Protein AF-A0A7F8QB81-F1 (afdb_monomer_lite)

InterPro domains:
  IPR027417 P-loop containing nucleoside triphosphate hydrolase [G3DSA:3.40.50.300] (139-259)
  IPR027417 P-loop containing nucleoside triphosphate hydrolase [SSF52540] (214-258)
  IPR049080 Helicase MOV-10-like, beta-barrel domain [PF21634] (26-99)

Structure (mmCIF, N/CA/C/O backbone):
data_AF-A0A7F8QB81-F1
#
_entry.id   AF-A0A7F8QB81-F1
#
loop_
_atom_site.group_PDB
_atom_site.id
_atom_site.type_symbol
_atom_site.label_atom_id
_atom_site.label_alt_id
_atom_site.label_comp_id
_atom_site.label_asym_id
_atom_site.label_entity_id
_atom_site.label_seq_id
_atom_site.pdbx_PDB_ins_code
_atom_site.Cartn_x
_atom_site.Cartn_y
_atom_site.Cartn_z
_atom_site.occupancy
_atom_site.B_iso_or_equiv
_atom_site.auth_seq_id
_atom_site.auth_comp_id
_atom_site.auth_asym_id
_atom_site.auth_atom_id
_atom_site.pdbx_PDB_model_num
ATOM 1 N N . MET A 1 1 ? 27.095 6.199 -5.740 1.00 69.38 1 MET A N 1
ATOM 2 C CA . MET A 1 1 ? 26.534 5.174 -4.825 1.00 69.38 1 MET A CA 1
ATOM 3 C C . MET A 1 1 ? 26.743 5.491 -3.342 1.00 69.38 1 MET A C 1
ATOM 5 O O . MET A 1 1 ? 25.885 5.102 -2.561 1.00 69.38 1 MET A O 1
ATOM 9 N N . SER A 1 2 ? 27.814 6.201 -2.948 1.00 78.75 2 SER A N 1
ATOM 10 C CA . SER A 1 2 ? 28.180 6.444 -1.536 1.00 78.75 2 SER A CA 1
ATOM 11 C C . SER A 1 2 ? 27.057 7.009 -0.658 1.00 78.75 2 SER A C 1
ATOM 13 O O . SER A 1 2 ? 26.923 6.570 0.472 1.00 78.75 2 SER A O 1
ATOM 15 N N . ASN A 1 3 ? 26.209 7.900 -1.180 1.00 90.00 3 ASN A N 1
ATOM 16 C CA . ASN A 1 3 ? 25.086 8.484 -0.434 1.00 90.00 3 ASN A CA 1
ATOM 17 C C . ASN A 1 3 ? 23.705 7.919 -0.816 1.00 90.00 3 ASN A C 1
ATOM 19 O O . ASN A 1 3 ? 22.698 8.376 -0.284 1.00 90.00 3 ASN A O 1
ATOM 23 N N . TYR A 1 4 ? 23.619 6.976 -1.761 1.00 90.06 4 TYR A N 1
ATOM 24 C CA . TYR A 1 4 ? 22.331 6.534 -2.310 1.00 90.06 4 TYR A CA 1
ATOM 25 C C . TYR A 1 4 ? 21.485 5.837 -1.246 1.00 90.06 4 TYR A C 1
ATOM 27 O O . TYR A 1 4 ? 20.339 6.216 -1.020 1.00 90.06 4 TYR A O 1
ATOM 35 N N . LYS A 1 5 ? 22.079 4.851 -0.561 1.00 90.50 5 LYS A N 1
ATOM 36 C CA . LYS A 1 5 ? 21.403 4.094 0.496 1.00 90.50 5 LYS A CA 1
ATOM 37 C C . LYS A 1 5 ? 20.954 5.017 1.626 1.00 90.50 5 LYS A C 1
ATOM 39 O O . LYS A 1 5 ? 19.790 4.982 1.997 1.00 90.50 5 LYS A O 1
ATOM 44 N N . GLU A 1 6 ? 21.857 5.855 2.131 1.00 91.88 6 GLU A N 1
ATOM 45 C CA . GLU A 1 6 ? 21.565 6.788 3.225 1.00 91.88 6 GLU A CA 1
ATOM 46 C C . GLU A 1 6 ? 20.454 7.766 2.840 1.00 91.88 6 GLU A C 1
ATOM 48 O O . GLU A 1 6 ? 19.462 7.876 3.553 1.00 91.88 6 GLU A O 1
ATOM 53 N N . LYS A 1 7 ? 20.560 8.409 1.670 1.00 93.94 7 LYS A N 1
ATOM 54 C CA . LYS A 1 7 ? 19.559 9.370 1.198 1.00 93.94 7 LYS A CA 1
ATOM 55 C C . LYS A 1 7 ? 18.178 8.731 1.061 1.00 93.94 7 LYS A C 1
ATOM 57 O O . LYS A 1 7 ? 17.218 9.254 1.616 1.00 93.94 7 LYS A O 1
ATOM 62 N N . PHE A 1 8 ? 18.064 7.621 0.331 1.00 94.75 8 PHE A N 1
ATOM 63 C CA . PHE A 1 8 ? 16.764 6.984 0.107 1.00 94.75 8 PHE A CA 1
ATOM 64 C C . PHE A 1 8 ? 16.209 6.330 1.372 1.00 94.75 8 PHE A C 1
ATOM 66 O O . PHE A 1 8 ? 15.003 6.376 1.580 1.00 94.75 8 PHE A O 1
ATOM 73 N N . SER A 1 9 ? 17.058 5.791 2.252 1.00 95.12 9 SER A N 1
ATOM 74 C CA . SER A 1 9 ? 16.596 5.254 3.533 1.00 95.12 9 SER A CA 1
ATOM 75 C C . SER A 1 9 ? 16.019 6.353 4.421 1.00 95.12 9 SER A C 1
ATOM 77 O O . SER A 1 9 ? 14.988 6.130 5.043 1.00 95.12 9 SER A O 1
ATOM 79 N N . THR A 1 10 ? 16.652 7.528 4.476 1.00 96.25 10 THR A N 1
ATOM 80 C CA . THR A 1 10 ? 16.126 8.677 5.226 1.00 96.25 10 THR A CA 1
ATOM 81 C C . THR A 1 10 ? 14.789 9.141 4.659 1.00 96.25 10 THR A C 1
ATOM 83 O O . THR A 1 10 ? 13.852 9.347 5.421 1.00 96.25 10 THR A O 1
ATOM 86 N N . LEU A 1 11 ? 14.673 9.263 3.332 1.00 97.06 11 LEU A N 1
ATOM 87 C CA . LEU A 1 11 ? 13.414 9.656 2.692 1.00 97.06 11 LEU A CA 1
ATOM 88 C C . LEU A 1 11 ? 12.285 8.653 2.975 1.00 97.06 11 LEU A C 1
ATOM 90 O O . LEU A 1 11 ? 11.180 9.079 3.286 1.00 97.0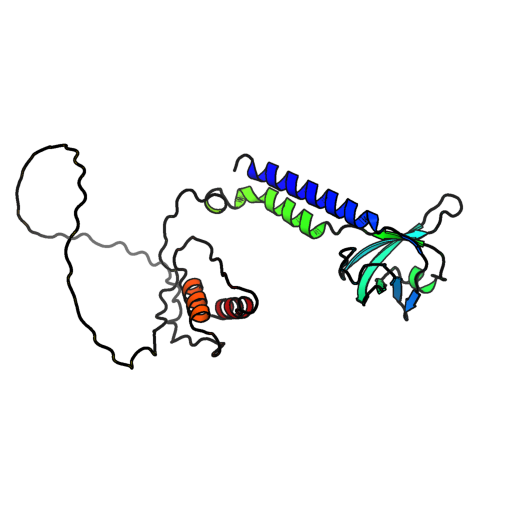6 11 LEU A O 1
ATOM 94 N N . LEU A 1 12 ? 12.565 7.345 2.935 1.00 96.81 12 LEU A N 1
ATOM 95 C CA . LEU A 1 12 ? 11.574 6.316 3.274 1.00 96.81 12 LEU A CA 1
ATOM 96 C C . LEU A 1 12 ? 11.112 6.402 4.735 1.00 96.81 12 LEU A C 1
ATOM 98 O O . LEU A 1 12 ? 9.921 6.280 4.995 1.00 96.81 12 LEU A O 1
ATOM 102 N N . TRP A 1 13 ? 12.026 6.652 5.679 1.00 96.94 13 TRP A N 1
ATOM 103 C CA . TRP A 1 13 ? 11.649 6.842 7.083 1.00 96.94 13 TRP A CA 1
ATOM 104 C C . TRP A 1 13 ? 10.788 8.090 7.293 1.00 96.94 13 TRP A C 1
ATOM 106 O O . TRP A 1 13 ? 9.843 8.044 8.073 1.00 96.94 13 TRP A O 1
ATOM 116 N N . LEU A 1 14 ? 11.097 9.193 6.603 1.00 97.44 14 LEU A N 1
ATOM 117 C CA . LEU A 1 14 ? 10.290 10.414 6.675 1.00 97.44 14 LEU A CA 1
ATOM 118 C C . LEU A 1 14 ? 8.881 10.193 6.117 1.00 97.44 14 LEU A C 1
ATOM 120 O O . LEU A 1 14 ? 7.919 10.627 6.744 1.00 97.44 14 LEU A O 1
ATOM 124 N N . GLU A 1 15 ? 8.763 9.490 4.989 1.00 96.06 15 GLU A N 1
ATOM 125 C CA . GLU A 1 15 ? 7.472 9.111 4.402 1.00 96.06 15 GLU A CA 1
ATOM 126 C C . GLU A 1 15 ? 6.659 8.237 5.366 1.00 96.06 15 GLU A C 1
ATOM 128 O O . GLU A 1 15 ? 5.476 8.479 5.578 1.00 96.06 15 GLU A O 1
ATOM 133 N N . GLU A 1 16 ? 7.299 7.250 6.004 1.00 95.31 16 GLU A N 1
ATOM 134 C CA . GLU A 1 16 ? 6.645 6.363 6.971 1.00 95.31 16 GLU A CA 1
ATOM 135 C C . GLU A 1 16 ? 6.133 7.125 8.199 1.00 95.31 16 GLU A C 1
ATOM 137 O O . GLU A 1 16 ? 4.984 6.945 8.594 1.00 95.31 16 GLU A O 1
ATOM 142 N N . ILE A 1 17 ? 6.955 8.012 8.771 1.00 95.38 17 ILE A N 1
ATOM 143 C CA . ILE A 1 17 ? 6.551 8.859 9.902 1.00 95.38 17 ILE A CA 1
ATOM 144 C C . ILE A 1 17 ? 5.388 9.767 9.497 1.00 95.38 17 ILE A C 1
ATOM 146 O O . ILE A 1 17 ? 4.438 9.923 10.261 1.00 95.38 17 ILE A O 1
ATOM 150 N N . HIS A 1 18 ? 5.449 10.366 8.305 1.00 95.12 18 HIS A N 1
ATOM 151 C CA . HIS A 1 18 ? 4.390 11.243 7.823 1.00 95.12 18 HIS A CA 1
ATOM 152 C C . HIS A 1 18 ? 3.071 10.489 7.634 1.00 95.12 18 HIS A C 1
ATOM 154 O O . HIS A 1 18 ? 2.050 10.941 8.143 1.00 95.12 18 HIS A O 1
ATOM 160 N N . ALA A 1 19 ? 3.106 9.319 6.991 1.00 92.88 19 ALA A N 1
ATOM 161 C CA . ALA A 1 19 ? 1.926 8.486 6.788 1.00 92.88 19 ALA A CA 1
ATOM 162 C C . ALA A 1 19 ? 1.332 7.978 8.115 1.00 92.88 19 ALA A C 1
ATOM 164 O O . ALA A 1 19 ? 0.114 7.891 8.256 1.00 92.88 19 ALA A O 1
ATOM 165 N N . GLU A 1 20 ? 2.172 7.673 9.110 1.00 93.06 20 GLU A N 1
ATOM 166 C CA . GLU A 1 20 ? 1.709 7.310 10.453 1.00 93.06 20 GLU A CA 1
ATOM 167 C C . GLU A 1 20 ? 1.023 8.487 11.163 1.00 93.06 20 GLU A C 1
ATOM 169 O O . GLU A 1 20 ? 0.002 8.289 11.819 1.00 93.06 20 GLU A O 1
ATOM 174 N N . ILE A 1 21 ? 1.557 9.705 11.034 1.00 92.94 21 ILE A N 1
ATOM 175 C CA . ILE A 1 21 ? 0.947 10.912 11.607 1.00 92.94 21 ILE A CA 1
ATOM 176 C C . ILE A 1 21 ? -0.388 11.215 10.923 1.00 92.94 21 ILE A C 1
ATOM 178 O O . ILE A 1 21 ? -1.382 11.365 11.626 1.00 92.94 21 ILE A O 1
ATOM 182 N N . GLU A 1 22 ? -0.425 11.248 9.587 1.00 92.69 22 GLU A N 1
ATOM 183 C CA . GLU A 1 22 ? -1.646 11.529 8.818 1.00 92.69 22 GLU A CA 1
ATOM 184 C C . GLU A 1 22 ? -2.751 10.529 9.170 1.00 92.69 22 GLU A C 1
ATOM 186 O O . GLU A 1 22 ? -3.888 10.922 9.401 1.00 92.69 22 GLU A O 1
ATOM 191 N N . LEU A 1 23 ? -2.426 9.238 9.297 1.00 92.06 23 LEU A N 1
ATOM 192 C CA . LEU A 1 23 ? -3.417 8.225 9.653 1.00 92.06 23 LEU A CA 1
ATOM 193 C C . LEU A 1 23 ? -3.945 8.387 11.090 1.00 92.06 23 LEU A C 1
ATOM 195 O O . LEU A 1 23 ? -5.132 8.172 11.331 1.00 92.06 23 LEU A O 1
ATOM 199 N N . LYS A 1 24 ? -3.092 8.802 12.036 1.00 92.62 24 LYS A N 1
ATOM 200 C CA . LYS A 1 24 ? -3.487 9.049 13.434 1.00 92.62 24 LYS A CA 1
ATOM 201 C C . LYS A 1 24 ? -4.433 10.235 13.597 1.00 92.62 24 LYS A C 1
ATOM 203 O O . LYS A 1 24 ? -5.163 10.266 14.584 1.00 92.62 24 LYS A O 1
ATOM 208 N N . GLU A 1 25 ? -4.453 11.184 12.660 1.00 92.81 25 GLU A N 1
ATOM 209 C CA . GLU A 1 25 ? -5.414 12.301 12.674 1.00 92.81 25 GLU A CA 1
ATOM 210 C C . GLU A 1 25 ? -6.867 11.825 12.547 1.00 92.81 25 GLU A C 1
ATOM 212 O O . GLU A 1 25 ? -7.779 12.525 12.982 1.00 92.81 25 GLU A O 1
ATOM 217 N N . TYR A 1 26 ? -7.080 10.617 12.016 1.00 93.12 26 TYR A N 1
ATOM 218 C CA . TYR A 1 26 ? -8.401 10.008 11.872 1.00 93.12 26 TYR A CA 1
ATOM 219 C C . TYR A 1 26 ? -8.775 9.102 13.045 1.00 93.12 26 TYR A C 1
ATOM 221 O O . TYR A 1 26 ? -9.856 8.523 13.020 1.00 93.12 26 TYR A O 1
ATOM 229 N N . ASN A 1 27 ? -7.924 8.958 14.070 1.00 94.88 27 ASN A N 1
ATOM 230 C CA . ASN A 1 27 ? -8.285 8.195 15.263 1.00 94.88 27 ASN A CA 1
ATOM 231 C C . ASN A 1 27 ? -9.576 8.747 15.877 1.00 94.88 27 ASN A C 1
ATOM 233 O O . ASN A 1 27 ? -9.770 9.958 15.986 1.00 94.88 27 ASN A O 1
ATOM 237 N N . MET A 1 28 ? -10.455 7.843 16.294 1.00 94.56 28 MET A N 1
ATOM 238 C CA . MET A 1 28 ? -11.790 8.188 16.774 1.00 94.56 28 MET A CA 1
ATOM 239 C C . MET A 1 28 ? -11.928 7.788 18.237 1.00 94.56 28 MET A C 1
ATOM 241 O O . MET A 1 28 ? -11.349 6.792 18.664 1.00 94.56 28 MET A O 1
ATOM 245 N N . SER A 1 29 ? -12.725 8.530 19.001 1.00 94.62 29 SER A N 1
ATOM 246 C CA . SER A 1 29 ? -12.981 8.220 20.408 1.00 94.62 29 SER A CA 1
ATOM 247 C C . SER A 1 29 ? -14.468 8.123 20.698 1.00 94.62 29 SER A C 1
ATOM 249 O O . SER A 1 29 ? -15.259 8.905 20.171 1.00 94.62 29 SER A O 1
ATOM 251 N N . GLY A 1 30 ? -14.842 7.171 21.551 1.00 92.94 30 GLY A N 1
ATOM 252 C CA . GLY A 1 30 ? -16.225 6.975 21.989 1.00 92.94 30 GLY A CA 1
ATOM 253 C C . GLY A 1 30 ? -17.212 6.619 20.871 1.00 92.94 30 GLY A C 1
ATOM 254 O O . GLY A 1 30 ? -18.395 6.944 20.977 1.00 92.94 30 GLY A O 1
ATOM 255 N N . VAL A 1 31 ? -16.752 5.969 19.801 1.00 94.62 31 VAL A N 1
ATOM 256 C CA . VAL A 1 31 ? -17.606 5.554 18.681 1.00 94.62 31 VAL A CA 1
ATOM 257 C C . VAL A 1 31 ? -18.273 4.216 18.962 1.00 94.62 31 VAL A C 1
ATOM 259 O O . VAL A 1 31 ? -17.743 3.370 19.680 1.00 94.62 31 VAL A O 1
ATOM 262 N N . THR A 1 32 ? -19.447 4.009 18.377 1.00 95.12 32 THR A N 1
ATOM 263 C CA . THR A 1 32 ? -20.172 2.739 18.474 1.00 95.12 32 THR A CA 1
ATOM 264 C C . THR A 1 32 ? -20.133 2.028 17.133 1.00 95.12 32 THR A C 1
ATOM 266 O O . THR A 1 32 ? -20.232 2.656 16.079 1.00 95.12 32 THR A O 1
ATOM 269 N N . LEU A 1 33 ? -19.963 0.710 17.167 1.00 94.81 33 LEU A N 1
ATOM 270 C CA . LEU A 1 33 ? -19.957 -0.113 15.966 1.00 94.81 33 LEU A CA 1
ATOM 271 C C . LEU A 1 33 ? -21.382 -0.565 15.659 1.00 94.81 33 LEU A C 1
ATOM 273 O O . LEU A 1 33 ? -22.118 -1.009 16.542 1.00 94.81 33 LEU A O 1
ATOM 277 N N . LYS A 1 34 ? -21.772 -0.486 14.390 1.00 94.06 34 LYS A N 1
ATOM 278 C CA . LYS A 1 34 ? -23.038 -1.035 13.904 1.00 94.06 34 LYS A CA 1
ATOM 279 C C . LYS A 1 34 ? -22.875 -2.539 13.695 1.00 94.06 34 LYS A C 1
ATOM 281 O O . LYS A 1 34 ? -21.789 -3.023 13.388 1.00 94.06 34 LYS A O 1
ATOM 286 N N . ARG A 1 35 ? -23.959 -3.296 13.841 1.00 91.38 35 ARG A N 1
ATOM 287 C CA . ARG A 1 35 ? -23.950 -4.746 13.615 1.00 91.38 35 ARG A CA 1
ATOM 288 C C . ARG A 1 35 ? -24.507 -5.053 12.231 1.00 91.38 35 ARG A C 1
ATOM 290 O O . ARG A 1 35 ? -25.610 -4.615 11.914 1.00 91.38 35 ARG A O 1
ATOM 297 N N . ASN A 1 36 ? -23.763 -5.812 11.432 1.00 87.25 36 ASN A N 1
ATOM 298 C CA . ASN A 1 36 ? -24.189 -6.276 10.114 1.00 87.25 36 ASN A CA 1
ATOM 299 C C . ASN A 1 36 ? -23.979 -7.794 10.021 1.00 87.25 36 ASN A C 1
ATOM 301 O O . ASN A 1 36 ? -22.887 -8.276 9.717 1.00 87.25 36 ASN A O 1
ATOM 305 N N . GLY A 1 37 ? -25.022 -8.555 10.366 1.00 84.94 37 GLY A N 1
ATOM 306 C CA . GLY A 1 37 ? -24.923 -10.005 10.536 1.00 84.94 37 GLY A CA 1
ATOM 307 C C . GLY A 1 37 ? -23.962 -10.376 11.671 1.00 84.94 37 GLY A C 1
ATOM 308 O O . GLY A 1 37 ? -24.150 -9.947 12.813 1.00 84.94 37 GLY A O 1
ATOM 309 N N . ASP A 1 38 ? -22.933 -11.153 11.334 1.00 85.94 38 ASP A N 1
ATOM 310 C CA . ASP A 1 38 ? -21.891 -11.607 12.266 1.00 85.94 38 ASP A CA 1
ATOM 311 C C . ASP A 1 38 ? -20.679 -10.660 12.335 1.00 85.94 38 ASP A C 1
ATOM 313 O O . ASP A 1 38 ? -19.745 -10.913 13.093 1.00 85.94 38 ASP A O 1
ATOM 317 N N . LEU A 1 39 ? -20.670 -9.582 11.544 1.00 92.12 39 LEU A N 1
ATOM 318 C CA . LEU A 1 39 ? -19.570 -8.619 11.480 1.00 92.12 39 LEU A CA 1
ATOM 319 C C . LEU A 1 39 ? -19.971 -7.273 12.089 1.00 92.12 39 LEU A C 1
ATOM 321 O O . LEU A 1 39 ? -21.154 -6.930 12.206 1.00 92.12 39 LEU A O 1
ATOM 325 N N . LEU A 1 40 ? -18.956 -6.500 12.473 1.00 94.75 40 LEU A N 1
ATOM 326 C CA . LEU A 1 40 ? -19.119 -5.148 12.995 1.00 94.75 40 LEU A CA 1
ATOM 327 C C . LEU A 1 40 ? -18.737 -4.126 11.926 1.00 94.75 40 LEU A C 1
ATOM 329 O O . LEU A 1 40 ? -17.801 -4.339 11.161 1.00 94.75 40 LEU A O 1
ATOM 333 N N . VAL A 1 41 ? -19.464 -3.018 11.878 1.00 96.25 41 VAL A N 1
ATOM 334 C CA . VAL A 1 41 ? -19.284 -1.942 10.904 1.00 96.25 41 VAL A CA 1
ATOM 335 C C . VAL A 1 41 ? -18.947 -0.653 11.643 1.00 96.25 41 VAL A C 1
ATOM 337 O O . VAL A 1 41 ? -19.643 -0.268 12.582 1.00 96.25 41 VAL A O 1
ATOM 340 N N . LEU A 1 42 ? -17.871 -0.001 11.219 1.00 96.31 42 LEU A N 1
ATOM 341 C CA . LEU A 1 42 ? -17.417 1.295 11.705 1.00 96.31 42 LEU A CA 1
ATOM 342 C C . LEU A 1 42 ? -17.680 2.349 10.632 1.00 96.31 42 LEU A C 1
ATOM 344 O O . LEU A 1 42 ? -17.197 2.212 9.515 1.00 96.31 42 LEU A O 1
ATOM 348 N N . GLU A 1 43 ? -18.387 3.412 10.987 1.00 94.69 43 GLU A N 1
ATOM 349 C CA . GLU A 1 43 ? -18.536 4.580 10.119 1.00 94.69 43 GLU A CA 1
ATOM 350 C C . GLU A 1 43 ? -17.311 5.488 10.286 1.00 94.69 43 GLU A C 1
ATOM 352 O O . GLU A 1 43 ? -17.012 5.930 11.398 1.00 94.69 43 GLU A O 1
ATOM 357 N N . VAL A 1 44 ? -16.586 5.737 9.196 1.00 93.12 44 VAL A N 1
ATOM 358 C CA . VAL A 1 44 ? -15.371 6.558 9.154 1.00 93.12 44 VAL A CA 1
ATOM 359 C C . VAL A 1 44 ? -15.633 7.780 8.265 1.00 93.12 44 VAL A C 1
ATOM 361 O O . VAL A 1 44 ? -15.625 7.657 7.037 1.00 93.12 44 VAL A O 1
ATOM 364 N N . PRO A 1 45 ? -15.848 8.968 8.856 1.00 89.19 45 PRO A N 1
ATOM 365 C CA . PRO A 1 45 ? -16.143 10.182 8.099 1.00 89.19 45 PRO A CA 1
ATOM 366 C C . PRO A 1 45 ? -15.032 10.538 7.104 1.00 89.19 45 PRO A C 1
ATOM 368 O O . PRO A 1 45 ? -13.853 10.514 7.460 1.00 89.19 45 PRO A O 1
ATOM 371 N N . GLY A 1 46 ? -15.405 10.912 5.875 1.00 83.06 46 GLY A N 1
ATOM 372 C CA . GLY A 1 46 ? -14.455 11.340 4.839 1.00 83.06 46 GLY A CA 1
ATOM 373 C C . GLY A 1 46 ? -13.808 10.199 4.049 1.00 83.06 46 GLY A C 1
ATOM 374 O O . GLY A 1 46 ? -13.095 10.452 3.072 1.00 83.06 46 GLY A O 1
ATOM 375 N N . LEU A 1 47 ? -14.097 8.938 4.391 1.00 87.44 47 LEU A N 1
ATOM 376 C CA . LEU A 1 47 ? -13.531 7.779 3.700 1.00 87.44 47 LEU A CA 1
ATOM 377 C C . LEU A 1 47 ? -13.947 7.711 2.221 1.00 87.44 47 LEU A C 1
ATOM 379 O O . LEU A 1 47 ? -13.154 7.275 1.384 1.00 87.44 47 LEU A O 1
ATOM 383 N N . ALA A 1 48 ? -15.124 8.241 1.871 1.00 80.88 48 ALA A N 1
ATOM 384 C CA . ALA A 1 48 ? -15.568 8.390 0.483 1.00 80.88 48 ALA A CA 1
ATOM 385 C C . ALA A 1 48 ? -14.621 9.270 -0.362 1.00 80.88 48 ALA A C 1
ATOM 387 O O . ALA A 1 48 ? -14.510 9.090 -1.576 1.00 80.88 48 ALA A O 1
ATOM 388 N N . GLU A 1 49 ? -13.879 10.180 0.274 1.00 85.31 49 GLU A N 1
ATOM 389 C CA . GLU A 1 49 ? -12.845 11.013 -0.351 1.00 85.31 49 GLU A CA 1
ATOM 390 C C . GLU A 1 49 ? -11.458 10.337 -0.350 1.00 85.31 49 GLU A C 1
ATOM 392 O O . GLU A 1 49 ? -10.447 10.969 -0.660 1.00 85.31 49 GLU A O 1
ATOM 397 N N . SER A 1 50 ? -11.398 9.037 -0.030 1.00 81.25 50 SER A N 1
ATOM 398 C CA . SER A 1 50 ? -10.168 8.252 0.164 1.00 81.25 50 SER A CA 1
ATOM 399 C C . SER A 1 50 ? -9.298 8.731 1.336 1.00 81.25 50 SER A C 1
ATOM 401 O O . SER A 1 50 ? -8.067 8.649 1.277 1.00 81.25 50 SER A O 1
ATOM 403 N N . ARG A 1 51 ? -9.927 9.247 2.402 1.00 85.31 51 ARG A N 1
ATOM 404 C CA . ARG A 1 51 ? -9.258 9.757 3.607 1.00 85.31 51 ARG A CA 1
ATOM 405 C C . ARG A 1 51 ? -9.997 9.290 4.871 1.00 85.31 51 ARG A C 1
ATOM 407 O O . ARG A 1 51 ? -11.126 9.714 5.069 1.00 85.31 51 ARG A O 1
ATOM 414 N N . PRO A 1 52 ? -9.405 8.448 5.736 1.00 87.81 52 PRO A N 1
ATOM 415 C CA . PRO A 1 52 ? -8.048 7.902 5.679 1.00 87.81 52 PRO A CA 1
ATOM 416 C C . PRO A 1 52 ? -7.856 6.888 4.539 1.00 87.81 52 PRO A C 1
ATOM 418 O O . PRO A 1 52 ? -8.804 6.255 4.083 1.00 87.81 52 PRO A O 1
ATOM 421 N N . SER A 1 53 ? -6.610 6.703 4.089 1.00 87.06 53 SER A N 1
ATOM 422 C CA . SER A 1 53 ? -6.268 5.693 3.075 1.00 87.06 53 SER A CA 1
ATOM 423 C C . SER A 1 53 ? -6.299 4.283 3.681 1.00 87.06 53 SER A C 1
ATOM 425 O O . SER A 1 53 ? -5.255 3.752 4.061 1.00 87.06 53 SER A O 1
ATOM 427 N N . LEU A 1 54 ? -7.488 3.686 3.747 1.00 89.25 54 LEU A N 1
ATOM 428 C CA . LEU A 1 54 ? -7.720 2.323 4.225 1.00 89.25 54 LEU A CA 1
ATOM 429 C C . LEU A 1 54 ? -7.973 1.363 3.062 1.00 89.25 54 LEU A C 1
ATOM 431 O O . LEU A 1 54 ? -8.646 1.700 2.089 1.00 89.25 54 LEU A O 1
ATOM 435 N N . TYR A 1 55 ? -7.482 0.137 3.203 1.00 90.69 55 TYR A N 1
ATOM 436 C CA . TYR A 1 55 ? -7.707 -0.961 2.272 1.00 90.69 55 TYR A CA 1
ATOM 437 C C . TYR A 1 55 ? -8.199 -2.208 3.003 1.00 90.69 55 TYR A C 1
ATOM 439 O O . TYR A 1 55 ? -7.939 -2.420 4.189 1.00 90.69 55 TYR A O 1
ATOM 447 N N . ALA A 1 56 ? -8.867 -3.093 2.262 1.00 93.06 56 ALA A N 1
ATOM 448 C CA . ALA A 1 56 ? -9.140 -4.440 2.742 1.00 93.06 56 ALA A CA 1
ATOM 449 C C . ALA A 1 56 ? -7.830 -5.140 3.151 1.00 93.06 56 ALA A C 1
ATOM 451 O O . ALA A 1 56 ? -6.850 -5.161 2.402 1.00 93.06 56 ALA A O 1
ATOM 452 N N . GLY A 1 57 ? -7.826 -5.715 4.351 1.00 91.94 57 GLY A N 1
ATOM 453 C CA . GLY A 1 57 ? -6.674 -6.326 5.005 1.00 91.94 5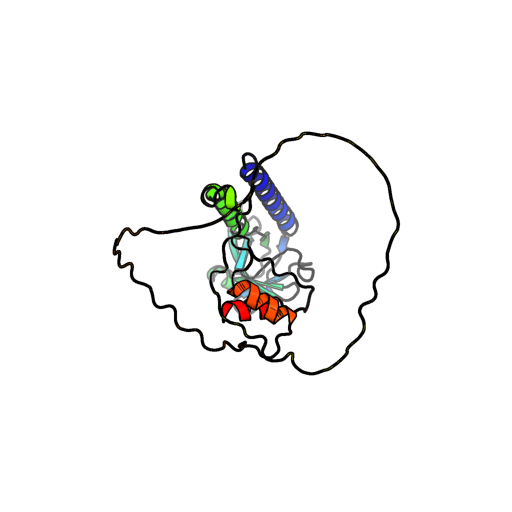7 GLY A CA 1
ATOM 454 C C . GLY A 1 57 ? -5.934 -5.412 5.985 1.00 91.94 57 GLY A C 1
ATOM 455 O O . GLY A 1 57 ? -5.083 -5.914 6.724 1.00 91.94 57 GLY A O 1
ATOM 456 N N . ASP A 1 58 ? -6.244 -4.113 6.036 1.00 92.88 58 ASP A N 1
ATOM 457 C CA . ASP A 1 58 ? -5.606 -3.211 6.994 1.00 92.88 58 ASP A CA 1
ATOM 458 C C . ASP A 1 58 ? -6.036 -3.503 8.431 1.00 92.88 58 ASP A C 1
ATOM 460 O O . ASP A 1 58 ? -7.142 -3.968 8.711 1.00 92.88 58 ASP A O 1
ATOM 464 N N . LYS A 1 59 ? -5.111 -3.244 9.356 1.00 94.25 59 LYS A N 1
ATOM 465 C CA . LYS A 1 59 ? -5.288 -3.478 10.785 1.00 94.25 59 LYS A CA 1
ATOM 466 C C . LYS A 1 59 ? -5.722 -2.185 11.473 1.00 94.25 59 LYS A C 1
ATOM 468 O O . LYS A 1 59 ? -5.113 -1.133 11.273 1.00 94.25 59 LYS A O 1
ATOM 473 N N . LEU A 1 60 ? -6.680 -2.299 12.381 1.00 95.44 60 LEU A N 1
ATOM 474 C CA . LEU A 1 60 ? -6.993 -1.272 13.367 1.00 95.44 60 LEU A CA 1
ATOM 475 C C . LEU A 1 60 ? -7.045 -1.863 14.776 1.00 95.44 60 LEU A C 1
ATOM 477 O O . LEU A 1 60 ? -7.094 -3.085 14.961 1.00 95.44 60 LEU A O 1
ATOM 481 N N . ILE A 1 61 ? -6.996 -0.990 15.771 1.00 96.06 61 ILE A N 1
ATOM 482 C CA . ILE A 1 61 ? -7.091 -1.344 17.182 1.00 96.06 61 ILE A CA 1
ATOM 483 C C . ILE A 1 61 ? -8.349 -0.685 17.741 1.00 96.06 61 ILE A C 1
ATOM 485 O O . ILE A 1 61 ? -8.516 0.525 17.630 1.00 96.06 61 ILE A O 1
ATOM 489 N N . LEU A 1 62 ? -9.223 -1.483 18.346 1.00 95.62 62 LEU A N 1
ATOM 490 C CA . LEU A 1 62 ? -10.334 -0.993 19.153 1.00 95.62 62 LEU A CA 1
ATOM 491 C C . LEU A 1 62 ? -9.938 -1.021 20.621 1.00 95.62 62 LEU A C 1
ATOM 493 O O . LEU A 1 62 ? -9.392 -2.023 21.083 1.00 95.62 62 LEU A O 1
ATOM 497 N N . LYS A 1 63 ? -10.252 0.031 21.365 1.00 94.50 63 LYS A N 1
ATOM 498 C CA . LYS A 1 63 ? -9.979 0.116 22.798 1.00 94.50 63 LYS A CA 1
ATOM 499 C C . LYS A 1 63 ? -11.265 0.369 23.560 1.00 94.50 63 LYS A C 1
ATOM 501 O O . LYS A 1 63 ? -12.057 1.229 23.179 1.00 94.50 63 LYS A O 1
ATOM 506 N N . THR A 1 64 ? -11.470 -0.370 24.643 1.00 92.00 64 THR A N 1
ATOM 507 C CA . THR A 1 64 ? -12.565 -0.076 25.572 1.00 92.00 64 THR A CA 1
ATOM 508 C C . THR A 1 64 ? -12.321 1.260 26.258 1.00 92.00 64 THR A C 1
ATOM 510 O O . THR A 1 64 ? -11.178 1.566 26.599 1.00 92.00 64 THR A O 1
ATOM 513 N N . GLN A 1 65 ? -13.392 1.997 26.558 1.00 85.00 65 GLN A N 1
ATOM 514 C CA . GLN A 1 65 ? -13.298 3.116 27.498 1.00 85.00 65 GLN A CA 1
ATOM 515 C C . GLN A 1 65 ? -12.712 2.629 28.831 1.00 85.00 65 GLN A C 1
ATOM 517 O O . GLN A 1 65 ? -12.966 1.498 29.255 1.00 85.00 65 GLN A O 1
ATOM 522 N N . GLU A 1 66 ? -11.891 3.463 29.466 1.00 79.69 66 GLU A N 1
ATOM 523 C CA . GLU A 1 66 ? -11.163 3.102 30.681 1.00 79.69 66 GLU A CA 1
ATOM 524 C C . GLU A 1 66 ? -12.133 2.664 31.794 1.00 79.69 66 GLU A C 1
ATOM 526 O O . GLU A 1 66 ? -12.908 3.463 32.320 1.00 79.69 66 GLU A O 1
ATOM 531 N N . TYR A 1 67 ? -12.085 1.381 32.169 1.00 65.81 67 TYR A N 1
ATOM 532 C CA . TYR A 1 67 ? -12.882 0.825 33.263 1.00 65.81 67 TYR A CA 1
ATOM 533 C C . TYR A 1 67 ? -11.938 0.323 34.354 1.00 65.81 67 TYR A C 1
ATOM 535 O O . TYR A 1 67 ? -11.150 -0.598 34.141 1.00 65.81 67 TYR A O 1
ATOM 543 N N . ASN A 1 68 ? -11.990 0.943 35.537 1.00 67.00 68 ASN A N 1
ATOM 544 C CA . ASN A 1 68 ? -11.117 0.623 36.676 1.00 67.00 68 ASN A CA 1
ATOM 545 C C . ASN A 1 68 ? -9.601 0.674 36.366 1.00 67.00 68 ASN A C 1
ATOM 547 O O . ASN A 1 68 ? -8.833 -0.106 36.926 1.00 67.00 68 ASN A O 1
ATOM 551 N N . GLY A 1 69 ? -9.161 1.579 35.484 1.00 77.12 69 GLY A N 1
ATOM 552 C CA . GLY A 1 69 ? -7.744 1.738 35.124 1.00 77.12 69 GLY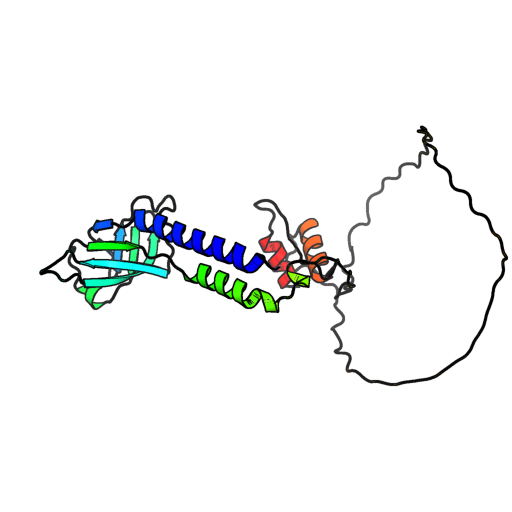 A CA 1
ATOM 553 C C . GLY A 1 69 ? -7.203 0.670 34.167 1.00 77.12 69 GLY A C 1
ATOM 554 O O . GLY A 1 69 ? -5.992 0.574 33.968 1.00 77.12 69 GLY A O 1
ATOM 555 N N . HIS A 1 70 ? -8.081 -0.148 33.580 1.00 82.25 70 HIS A N 1
ATOM 556 C CA . HIS A 1 70 ? -7.725 -1.120 32.555 1.00 82.25 70 HIS A CA 1
ATOM 557 C C . HIS A 1 70 ? -8.383 -0.753 31.223 1.00 82.25 70 HIS A C 1
ATOM 559 O O . HIS A 1 70 ? -9.585 -0.493 31.153 1.00 82.25 70 HIS A O 1
ATOM 565 N N . VAL A 1 71 ? -7.576 -0.769 30.162 1.00 87.94 71 VAL A N 1
ATOM 566 C CA . VAL A 1 71 ? -8.013 -0.620 28.773 1.00 87.94 71 VAL A CA 1
ATOM 567 C C . VAL A 1 71 ? -7.777 -1.954 28.082 1.00 87.94 71 VAL A C 1
ATOM 569 O O . VAL A 1 71 ? -6.656 -2.466 28.087 1.00 87.94 71 VAL A O 1
ATOM 572 N N . ILE A 1 72 ? -8.835 -2.541 27.527 1.00 90.06 72 ILE A N 1
ATOM 573 C CA . ILE A 1 72 ? -8.731 -3.761 26.730 1.00 90.06 72 ILE A CA 1
ATOM 574 C C . ILE A 1 72 ? -8.616 -3.354 25.267 1.00 90.06 72 ILE A C 1
ATOM 576 O O . ILE A 1 72 ? -9.445 -2.598 24.763 1.00 90.06 72 ILE A O 1
ATOM 580 N N . GLU A 1 73 ? -7.594 -3.877 24.597 1.00 94.44 73 GLU A N 1
ATOM 581 C CA . GLU A 1 73 ? -7.355 -3.653 23.176 1.00 94.44 73 GLU A CA 1
ATOM 582 C C . GLU A 1 73 ? -7.773 -4.883 22.363 1.00 94.44 73 GLU A C 1
ATOM 584 O O . GLU A 1 73 ? -7.360 -6.011 22.646 1.00 94.44 73 GLU A O 1
ATOM 589 N N . TYR A 1 74 ? -8.557 -4.659 21.314 1.00 94.69 74 TYR A N 1
ATOM 590 C CA . TYR A 1 74 ? -8.954 -5.666 20.340 1.00 94.69 74 TYR A CA 1
ATOM 591 C C . TYR A 1 74 ? -8.372 -5.314 18.978 1.00 94.69 74 TYR A C 1
ATOM 593 O O . TYR A 1 74 ? -8.386 -4.163 18.552 1.00 94.69 74 TYR A O 1
ATOM 601 N N . ILE A 1 75 ? -7.874 -6.322 18.269 1.00 95.88 75 ILE A N 1
ATOM 602 C CA . ILE A 1 75 ? -7.387 -6.149 16.903 1.00 95.88 75 ILE A CA 1
ATOM 603 C C . ILE A 1 75 ? -8.541 -6.424 15.942 1.00 95.88 75 ILE A C 1
ATOM 605 O O . ILE A 1 75 ? -9.146 -7.496 15.996 1.00 95.88 75 ILE A O 1
ATOM 609 N N . GLY A 1 76 ? -8.810 -5.466 15.059 1.00 95.62 76 GLY A N 1
ATOM 610 C CA . GLY A 1 76 ? -9.738 -5.613 13.945 1.00 95.62 76 GLY A CA 1
ATOM 611 C C . GLY A 1 76 ? -9.011 -5.558 12.607 1.00 95.62 76 GLY A C 1
ATOM 612 O O . GLY A 1 76 ? -8.023 -4.836 12.458 1.00 95.62 76 GLY A O 1
ATOM 613 N N . TYR A 1 77 ? -9.508 -6.316 11.634 1.00 96.00 77 TYR A N 1
ATOM 614 C CA . TYR A 1 77 ? -9.060 -6.259 10.245 1.00 96.00 77 TYR A CA 1
ATOM 615 C C . TYR A 1 77 ? -10.182 -5.755 9.351 1.00 96.00 77 TYR A C 1
ATOM 617 O O . TYR A 1 77 ? -11.313 -6.231 9.450 1.00 96.00 77 TYR A O 1
ATOM 625 N N . VAL A 1 78 ? -9.863 -4.826 8.458 1.00 95.56 78 VAL A N 1
ATOM 626 C CA . VAL A 1 78 ? -10.795 -4.346 7.439 1.00 95.56 78 VAL A CA 1
ATOM 627 C C . VAL A 1 78 ? -11.053 -5.470 6.438 1.00 95.56 78 VAL A C 1
ATOM 629 O O . VAL A 1 78 ? -10.116 -6.004 5.851 1.00 95.56 78 VAL A O 1
ATOM 632 N N . ILE A 1 79 ? -12.313 -5.842 6.239 1.00 95.19 79 ILE A N 1
ATOM 633 C CA . ILE A 1 79 ? -12.716 -6.851 5.249 1.00 95.19 79 ILE A CA 1
ATOM 634 C C . ILE A 1 79 ? -13.201 -6.171 3.979 1.00 95.19 79 ILE A C 1
ATOM 636 O O . ILE A 1 79 ? -12.726 -6.476 2.888 1.00 95.19 79 ILE A O 1
ATOM 640 N N . GLU A 1 80 ? -14.112 -5.219 4.143 1.00 94.44 80 GLU A N 1
ATOM 641 C CA . GLU A 1 80 ? -14.773 -4.509 3.058 1.00 94.44 80 GLU A CA 1
ATOM 642 C C . GLU A 1 80 ? -14.960 -3.044 3.443 1.00 94.44 80 GLU A C 1
ATOM 644 O O . GLU A 1 80 ? -15.134 -2.711 4.617 1.00 94.44 80 GLU A O 1
ATOM 649 N N . ILE A 1 81 ? -14.918 -2.177 2.435 1.00 93.62 81 ILE A N 1
ATOM 650 C CA . ILE A 1 81 ? -15.158 -0.742 2.559 1.00 93.62 81 ILE A CA 1
ATOM 651 C C . ILE A 1 81 ? -16.278 -0.396 1.584 1.00 93.62 81 ILE A C 1
ATOM 653 O O . ILE A 1 81 ? -16.175 -0.705 0.394 1.00 93.62 81 ILE A O 1
ATOM 657 N N . HIS A 1 82 ? -17.334 0.235 2.085 1.00 91.88 82 HIS A N 1
ATOM 658 C CA . HIS A 1 82 ? -18.460 0.700 1.290 1.00 91.88 82 HIS A CA 1
ATOM 659 C C . HIS A 1 82 ? -18.795 2.141 1.675 1.00 91.88 82 HIS A C 1
ATOM 661 O O . HIS A 1 82 ? -19.311 2.385 2.759 1.00 91.88 82 HIS A O 1
ATOM 667 N N . GLU A 1 83 ? -18.544 3.086 0.766 1.00 89.50 83 GLU A N 1
ATOM 668 C CA . GLU A 1 83 ? -18.702 4.526 1.025 1.00 89.50 83 GLU A CA 1
ATOM 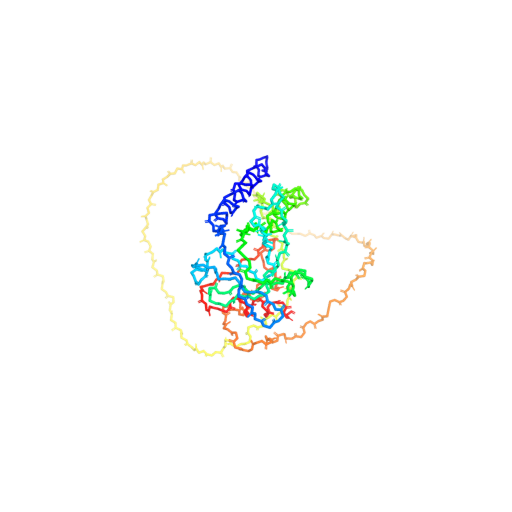669 C C . GLU A 1 83 ? -17.910 4.966 2.270 1.00 89.50 83 GLU A C 1
ATOM 671 O O . GLU A 1 83 ? -16.682 5.026 2.216 1.00 89.50 83 GLU A O 1
ATOM 676 N N . GLU A 1 84 ? -18.599 5.251 3.377 1.00 92.88 84 GLU A N 1
ATOM 677 C CA . GLU A 1 84 ? -18.006 5.628 4.666 1.00 92.88 84 GLU A CA 1
ATOM 678 C C . GLU A 1 84 ? -18.031 4.495 5.701 1.00 92.88 84 GLU A C 1
ATOM 680 O O . GLU A 1 84 ? -17.457 4.621 6.779 1.00 92.88 84 GLU A O 1
ATOM 685 N N . ASP A 1 85 ? -18.653 3.364 5.377 1.00 94.44 85 ASP A N 1
ATOM 686 C CA . ASP A 1 85 ? -18.771 2.218 6.267 1.00 94.44 85 ASP A CA 1
ATOM 687 C C . ASP A 1 85 ? -17.628 1.215 6.024 1.00 94.44 85 ASP A C 1
ATOM 689 O O . ASP A 1 85 ? -17.405 0.706 4.921 1.00 94.44 85 ASP A O 1
ATOM 693 N N . VAL A 1 86 ? -16.916 0.883 7.098 1.00 95.81 86 VAL A N 1
ATOM 694 C CA . VAL A 1 86 ? -15.823 -0.089 7.132 1.00 95.81 86 VAL A CA 1
ATOM 695 C C . VAL A 1 86 ? -16.289 -1.334 7.870 1.00 95.81 86 VAL A C 1
ATOM 697 O O . VAL A 1 86 ? -16.551 -1.298 9.071 1.00 95.81 86 VAL A O 1
ATOM 700 N N . THR A 1 87 ? -16.357 -2.464 7.172 1.00 96.38 87 THR A N 1
ATOM 701 C CA . THR A 1 87 ? -16.690 -3.753 7.787 1.00 96.38 87 THR A CA 1
ATOM 702 C C . THR A 1 87 ? -15.437 -4.391 8.374 1.00 96.38 87 THR A C 1
ATOM 704 O O . THR A 1 87 ? -14.434 -4.586 7.683 1.00 96.38 87 THR A O 1
ATOM 707 N N . LEU A 1 88 ? -15.503 -4.742 9.655 1.00 96.44 88 LEU A N 1
ATOM 708 C CA . LEU A 1 88 ? -14.396 -5.241 10.455 1.00 96.44 88 LEU A CA 1
ATOM 709 C C . LEU A 1 88 ? -14.595 -6.707 10.825 1.00 96.44 88 LEU A C 1
ATOM 711 O O . LEU A 1 88 ? -15.674 -7.117 11.258 1.00 96.44 88 LEU A O 1
ATOM 715 N N . LYS A 1 89 ? -13.507 -7.473 10.729 1.00 95.50 89 LYS A N 1
ATOM 716 C CA . LYS A 1 89 ? -13.380 -8.798 11.330 1.00 95.50 89 LYS A CA 1
ATOM 717 C C . LYS A 1 89 ? -12.568 -8.711 12.606 1.00 95.50 89 LYS A C 1
ATOM 719 O O . LYS A 1 89 ? -11.425 -8.254 12.587 1.00 95.50 89 LYS A O 1
ATOM 724 N N . LEU A 1 90 ? -13.150 -9.185 13.697 1.00 94.62 90 LEU A N 1
ATOM 725 C CA . LEU A 1 90 ? -12.536 -9.226 15.016 1.00 94.62 90 LEU A CA 1
ATOM 726 C C . LEU A 1 90 ? -12.537 -10.655 15.556 1.00 94.62 90 LEU A C 1
ATOM 728 O O . LEU A 1 90 ? -12.888 -11.618 14.870 1.00 94.62 90 LEU A O 1
ATOM 732 N N . ASN A 1 91 ? -12.106 -10.791 16.807 1.00 92.94 91 ASN A N 1
ATOM 733 C CA . ASN A 1 91 ? -12.248 -12.040 17.528 1.00 92.94 91 ASN A CA 1
ATOM 734 C C . ASN A 1 91 ? -13.747 -12.420 17.653 1.00 92.94 91 ASN A C 1
ATOM 736 O O . ASN A 1 91 ? -14.507 -11.596 18.170 1.00 92.94 91 ASN A O 1
ATOM 740 N N . PRO A 1 92 ? -14.183 -13.631 17.243 1.00 91.81 92 PRO A N 1
ATOM 741 C CA . PRO A 1 92 ? -15.580 -14.056 17.335 1.00 91.81 92 PRO A CA 1
ATOM 742 C C . PRO A 1 92 ? -16.229 -13.889 18.712 1.00 91.81 92 PRO A C 1
ATOM 744 O O . PRO A 1 92 ? -17.402 -13.525 18.783 1.00 91.81 92 PRO A O 1
ATOM 747 N N . GLU A 1 93 ? -15.492 -14.101 19.810 1.00 91.25 93 GLU A N 1
ATOM 748 C CA . GLU A 1 93 ? -16.057 -13.881 21.150 1.00 91.25 93 GLU A CA 1
ATOM 749 C C . GLU A 1 93 ? -16.432 -12.409 21.378 1.00 91.25 93 GLU A C 1
ATOM 751 O O . GLU A 1 93 ? -17.469 -12.119 21.973 1.00 91.25 93 GLU A O 1
ATOM 756 N N . PHE A 1 94 ? -15.623 -11.478 20.864 1.00 91.38 94 PHE A N 1
ATOM 757 C CA . PHE A 1 94 ? -15.910 -10.048 20.935 1.00 91.38 94 PHE A CA 1
ATOM 758 C C . PHE A 1 94 ? -17.060 -9.659 20.004 1.00 91.38 94 PHE A C 1
ATOM 760 O O . PHE A 1 94 ? -17.967 -8.960 20.438 1.00 91.38 94 PHE A O 1
ATOM 767 N N . GLU A 1 95 ? -17.075 -10.141 18.757 1.00 91.00 95 GLU A N 1
ATOM 768 C CA . GLU A 1 95 ? -18.162 -9.865 17.797 1.00 91.00 95 GLU A CA 1
ATOM 769 C C . GLU A 1 95 ? -19.534 -10.282 18.353 1.00 91.00 95 GLU A C 1
ATOM 771 O O . GLU A 1 95 ? -20.532 -9.578 18.187 1.00 91.00 95 GLU A O 1
ATOM 776 N N . GLN A 1 96 ? -19.583 -11.420 19.054 1.00 89.69 96 GLN A N 1
ATOM 777 C CA . GLN A 1 96 ? -20.808 -11.925 19.667 1.00 89.69 96 GLN A CA 1
ATOM 778 C C . GLN A 1 96 ? -21.210 -11.133 20.913 1.00 89.69 96 GLN A C 1
ATOM 780 O O . GLN A 1 96 ? -22.391 -10.807 21.055 1.00 89.69 96 GLN A O 1
ATOM 785 N N . ALA A 1 97 ? -20.246 -10.829 21.789 1.00 90.62 97 ALA A N 1
ATOM 786 C CA . ALA A 1 97 ? -20.478 -10.160 23.068 1.00 90.62 97 ALA A CA 1
ATOM 787 C C . ALA A 1 97 ? -20.648 -8.636 22.957 1.00 90.62 97 ALA A C 1
ATOM 789 O O . ALA A 1 97 ? -21.181 -8.018 23.878 1.00 90.62 97 ALA A O 1
ATOM 790 N N . TYR A 1 98 ? -20.196 -8.020 21.861 1.00 92.00 98 TYR A N 1
ATOM 791 C CA . TYR A 1 98 ? -20.267 -6.576 21.678 1.00 92.00 98 TYR A CA 1
ATOM 792 C C . TYR A 1 98 ? -21.722 -6.089 21.668 1.00 92.00 98 TYR A C 1
ATOM 794 O O . TYR A 1 98 ? -22.552 -6.545 20.877 1.00 92.00 98 TYR A O 1
ATOM 802 N N . ASN A 1 99 ? -22.011 -5.132 22.550 1.00 91.19 99 ASN A N 1
ATOM 803 C CA . ASN A 1 99 ? -23.352 -4.610 22.792 1.00 91.19 99 ASN A CA 1
ATOM 804 C C . ASN A 1 99 ? -23.398 -3.078 22.680 1.00 91.19 99 ASN A C 1
ATOM 806 O O . ASN A 1 99 ? -23.889 -2.401 23.577 1.00 91.19 99 ASN A O 1
ATOM 810 N N . PHE A 1 100 ? -22.863 -2.534 21.582 1.00 92.38 100 PHE A N 1
ATOM 811 C CA . PHE A 1 100 ? -22.896 -1.093 21.278 1.00 92.38 100 PHE A CA 1
ATOM 812 C C . PHE A 1 100 ? -22.204 -0.202 22.322 1.00 92.38 100 PHE A C 1
ATOM 814 O O . PHE A 1 100 ? -22.494 0.988 22.424 1.00 92.38 100 PHE A O 1
ATOM 821 N N . GLU A 1 101 ? -21.267 -0.772 23.079 1.00 92.06 101 GLU A N 1
ATOM 822 C CA . GLU A 1 101 ? -20.426 -0.022 24.008 1.00 92.06 101 GLU A CA 1
ATOM 823 C C . GLU A 1 101 ? -19.526 0.956 23.228 1.00 92.06 101 GLU A C 1
ATOM 825 O O . GLU A 1 101 ? -19.007 0.586 22.164 1.00 92.06 101 GLU A O 1
ATOM 830 N N . PRO A 1 102 ? -19.314 2.187 23.723 1.00 93.88 102 PRO A N 1
ATOM 831 C CA . PRO A 1 102 ? -18.407 3.136 23.092 1.00 93.88 102 PRO A CA 1
ATOM 832 C C . PRO A 1 102 ? -16.969 2.606 23.121 1.00 93.88 102 PRO A C 1
ATOM 834 O O . PRO A 1 102 ? -16.489 2.103 24.138 1.00 93.88 102 PRO A O 1
ATOM 837 N N . MET A 1 103 ? -16.271 2.741 21.999 1.00 94.12 103 MET A N 1
ATOM 838 C CA . MET A 1 103 ? -14.903 2.273 21.794 1.00 94.12 103 MET A CA 1
ATOM 839 C C . MET A 1 103 ? -14.064 3.392 21.186 1.00 94.12 103 MET A C 1
ATOM 841 O O . MET A 1 103 ? -14.564 4.202 20.406 1.00 94.12 103 MET A O 1
ATOM 845 N N . ASP A 1 104 ? -12.781 3.417 21.516 1.00 95.38 104 ASP A N 1
ATOM 846 C CA . ASP A 1 104 ? -11.812 4.225 20.786 1.00 95.38 104 ASP A CA 1
ATOM 847 C C . ASP A 1 104 ? -11.235 3.401 19.634 1.00 95.38 104 ASP A C 1
ATOM 849 O O . ASP A 1 104 ? -10.979 2.205 19.776 1.00 95.38 104 ASP A O 1
ATOM 853 N N . VAL A 1 105 ? -11.034 4.037 18.486 1.00 95.94 105 VAL A N 1
ATOM 854 C CA . VAL A 1 105 ? -10.475 3.430 17.279 1.00 95.94 105 VAL A CA 1
ATOM 855 C C . VAL A 1 105 ? -9.124 4.066 17.001 1.00 95.94 105 VAL A C 1
ATOM 857 O O . VAL A 1 105 ? -9.019 5.274 16.791 1.00 95.94 105 VAL A O 1
ATOM 860 N N . GLU A 1 106 ? -8.095 3.231 16.947 1.00 95.81 106 GLU A N 1
ATOM 861 C CA . GLU A 1 106 ? -6.755 3.606 16.521 1.00 95.81 106 GLU A CA 1
ATOM 862 C C . GLU A 1 106 ? -6.428 2.919 15.191 1.00 95.81 106 GLU A C 1
ATOM 864 O O . GLU A 1 106 ? -6.341 1.689 15.096 1.00 95.81 106 GLU A O 1
ATOM 869 N N . PHE A 1 107 ? -6.236 3.723 14.148 1.00 94.94 107 PHE A N 1
ATOM 870 C CA . PHE A 1 107 ? -5.819 3.236 12.840 1.00 94.94 107 PHE A CA 1
ATOM 871 C C . PHE A 1 107 ? -4.313 2.970 12.833 1.00 94.94 107 PHE A C 1
ATOM 873 O O . PHE A 1 107 ? -3.521 3.770 13.334 1.00 94.94 107 PHE A O 1
ATOM 880 N N . THR A 1 108 ? -3.893 1.837 12.257 1.00 93.06 108 THR A N 1
ATOM 881 C CA . THR A 1 108 ? -2.473 1.457 12.229 1.00 93.06 108 THR A CA 1
ATOM 882 C C . THR A 1 108 ? -1.917 1.464 10.815 1.00 93.06 108 THR A C 1
ATOM 884 O O . THR A 1 108 ? -2.477 0.856 9.905 1.00 93.06 108 THR A O 1
ATOM 887 N N . TYR A 1 109 ? -0.782 2.139 10.628 1.00 92.06 109 TYR A N 1
ATOM 888 C CA . TYR A 1 109 ? -0.141 2.224 9.322 1.00 92.06 109 TYR A CA 1
ATOM 889 C C . TYR A 1 109 ? 0.464 0.873 8.914 1.00 92.06 109 TYR A C 1
ATOM 891 O O . TYR A 1 109 ? 1.252 0.262 9.650 1.00 92.06 109 TYR A O 1
ATOM 899 N N . ASN A 1 110 ? 0.128 0.405 7.711 1.00 89.56 110 ASN A N 1
ATOM 900 C CA . ASN A 1 110 ? 0.645 -0.848 7.178 1.00 89.56 110 ASN A CA 1
ATOM 901 C C . ASN A 1 110 ? 2.091 -0.696 6.682 1.00 89.56 110 ASN A C 1
ATOM 903 O O . ASN A 1 110 ? 2.372 -0.326 5.543 1.00 89.56 110 ASN A O 1
ATOM 907 N N . ARG A 1 111 ? 3.038 -1.089 7.535 1.00 92.38 111 ARG A N 1
ATOM 908 C CA . ARG A 1 111 ? 4.481 -0.990 7.263 1.00 92.38 111 ARG A CA 1
ATOM 909 C C . ARG A 1 111 ? 5.018 -2.001 6.246 1.00 92.38 111 ARG A C 1
ATOM 911 O O . ARG A 1 111 ? 6.223 -2.025 6.003 1.00 92.38 111 ARG A O 1
ATOM 918 N N . THR A 1 112 ? 4.192 -2.886 5.685 1.00 91.69 112 THR A N 1
ATOM 919 C CA . THR A 1 112 ? 4.670 -3.982 4.822 1.00 91.69 112 THR A CA 1
ATOM 920 C C . THR A 1 112 ? 5.399 -3.451 3.590 1.00 91.69 112 THR A C 1
ATOM 922 O O . THR A 1 112 ? 6.505 -3.903 3.285 1.00 91.69 112 THR A O 1
ATOM 925 N N . THR A 1 113 ? 4.824 -2.462 2.906 1.00 92.12 113 THR A N 1
ATOM 926 C CA . THR A 1 113 ? 5.425 -1.857 1.709 1.00 92.12 113 THR A CA 1
ATOM 927 C C . THR A 1 113 ? 6.725 -1.132 2.050 1.00 92.12 113 THR A C 1
ATOM 929 O O . THR A 1 113 ? 7.757 -1.427 1.447 1.00 92.12 113 THR A O 1
ATOM 932 N N . SER A 1 114 ? 6.718 -0.272 3.072 1.00 93.62 114 SER A N 1
ATOM 933 C CA . SER A 1 114 ? 7.902 0.483 3.504 1.00 93.62 114 SER A CA 1
ATOM 934 C C . SER A 1 114 ? 9.039 -0.438 3.938 1.00 93.62 114 SER A C 1
ATOM 936 O O . SER A 1 114 ? 10.173 -0.275 3.491 1.00 93.62 114 SER A O 1
ATOM 938 N N . ARG A 1 115 ? 8.740 -1.503 4.695 1.00 95.00 115 ARG A N 1
ATOM 939 C CA . ARG A 1 115 ? 9.726 -2.531 5.068 1.00 95.00 115 ARG A CA 1
ATOM 940 C C . ARG A 1 115 ? 10.344 -3.221 3.859 1.00 95.00 115 ARG A C 1
ATOM 942 O O . ARG A 1 115 ? 11.554 -3.429 3.843 1.00 95.00 115 ARG A O 1
ATOM 949 N N . ARG A 1 116 ? 9.551 -3.553 2.834 1.00 95.94 116 ARG A N 1
ATOM 950 C CA . ARG A 1 116 ? 10.077 -4.139 1.588 1.00 95.94 116 ARG A CA 1
ATOM 951 C C . ARG A 1 116 ? 10.980 -3.157 0.843 1.00 95.94 116 ARG A C 1
ATOM 953 O O . ARG A 1 116 ? 12.009 -3.577 0.320 1.00 95.94 116 ARG A O 1
ATOM 960 N N . CYS A 1 117 ? 10.642 -1.870 0.835 1.00 95.81 117 CYS A N 1
ATOM 961 C CA . CYS A 1 117 ? 11.487 -0.824 0.259 1.00 95.81 117 CYS A CA 1
ATOM 962 C C . CYS A 1 117 ? 12.808 -0.662 1.029 1.00 95.81 117 CYS A C 1
ATOM 964 O O . CYS A 1 117 ? 13.872 -0.642 0.410 1.00 95.81 117 CYS A O 1
ATOM 966 N N . HIS A 1 118 ? 12.769 -0.626 2.366 1.00 95.38 118 HIS A N 1
ATOM 967 C CA . HIS A 1 118 ? 13.975 -0.601 3.203 1.00 95.38 118 HIS A CA 1
ATOM 968 C C . HIS A 1 118 ? 14.857 -1.828 2.959 1.00 95.38 118 HIS A C 1
ATOM 970 O O . HIS A 1 118 ? 16.052 -1.689 2.702 1.00 95.38 118 HIS A O 1
ATOM 976 N N . PHE A 1 119 ? 14.259 -3.020 2.940 1.00 94.69 119 PHE A N 1
ATOM 977 C CA . PHE A 1 119 ? 14.961 -4.263 2.634 1.00 94.69 119 PHE A CA 1
ATOM 978 C C . PHE A 1 119 ? 15.617 -4.225 1.243 1.00 94.69 119 PHE A C 1
ATOM 980 O O . PHE A 1 119 ? 16.782 -4.589 1.082 1.00 94.69 119 PHE A O 1
ATOM 987 N N . ALA A 1 120 ? 14.919 -3.713 0.226 1.00 93.50 120 ALA A N 1
ATOM 988 C CA . ALA A 1 120 ? 15.490 -3.553 -1.110 1.00 93.50 120 ALA A CA 1
ATOM 989 C C . ALA A 1 120 ? 16.711 -2.610 -1.120 1.00 93.50 120 ALA A C 1
ATOM 991 O O . ALA A 1 120 ? 17.694 -2.890 -1.809 1.00 93.50 120 ALA A O 1
ATOM 992 N N . LEU A 1 121 ? 16.692 -1.529 -0.329 1.00 92.38 121 LEU A N 1
ATOM 993 C CA . LEU A 1 121 ? 17.842 -0.630 -0.177 1.00 92.38 121 LEU A CA 1
ATOM 994 C C . LEU A 1 121 ? 19.021 -1.283 0.548 1.00 92.38 121 LEU A C 1
ATOM 996 O O . LEU A 1 121 ? 20.173 -0.991 0.225 1.00 92.38 121 LEU A O 1
ATOM 1000 N N . GLU A 1 122 ? 18.771 -2.166 1.513 1.00 90.75 122 GLU A N 1
ATOM 1001 C CA . GLU A 1 122 ? 19.834 -2.932 2.171 1.00 90.75 122 GLU A CA 1
ATOM 1002 C C . GLU A 1 122 ? 20.532 -3.880 1.198 1.00 90.75 122 GLU A C 1
ATOM 1004 O O . GLU A 1 122 ? 21.761 -3.969 1.194 1.00 90.75 122 GLU A O 1
ATOM 1009 N N . HIS A 1 123 ? 19.761 -4.512 0.314 1.00 90.38 123 HIS A N 1
ATOM 1010 C CA . HIS A 1 123 ? 20.272 -5.449 -0.682 1.00 90.38 123 HIS A CA 1
ATOM 1011 C C . HIS A 1 123 ? 20.760 -4.794 -1.979 1.00 90.38 123 HIS A C 1
ATOM 1013 O O . HIS A 1 123 ? 21.288 -5.495 -2.845 1.00 90.38 123 HIS A O 1
ATOM 1019 N N . VAL A 1 124 ? 20.664 -3.467 -2.108 1.00 89.06 124 VAL A N 1
ATOM 1020 C CA . VAL A 1 124 ? 21.012 -2.729 -3.334 1.00 89.06 124 VAL A CA 1
ATOM 1021 C C . VAL A 1 124 ? 22.470 -2.932 -3.766 1.00 89.06 124 VAL A C 1
ATOM 1023 O O . VAL A 1 124 ? 22.790 -2.874 -4.952 1.00 89.06 124 VAL A O 1
ATOM 1026 N N . ILE A 1 125 ? 23.359 -3.234 -2.814 1.00 84.06 125 ILE A N 1
ATOM 1027 C CA . ILE A 1 125 ? 24.774 -3.537 -3.067 1.00 84.06 125 ILE A CA 1
ATOM 1028 C C . ILE A 1 125 ? 24.964 -4.742 -4.000 1.00 84.06 125 ILE A C 1
ATOM 1030 O O . ILE A 1 125 ? 25.935 -4.778 -4.751 1.00 84.06 125 ILE A O 1
ATOM 1034 N N . HIS A 1 126 ? 24.021 -5.689 -4.008 1.00 87.19 126 HIS A N 1
ATOM 1035 C CA . HIS A 1 126 ? 24.093 -6.899 -4.829 1.00 87.19 126 HIS A CA 1
ATOM 1036 C C . HIS A 1 126 ? 23.691 -6.661 -6.292 1.00 87.19 126 HIS A C 1
ATOM 1038 O O . HIS A 1 126 ? 24.053 -7.458 -7.151 1.00 87.19 126 HIS A O 1
ATOM 1044 N N . LEU A 1 127 ? 22.976 -5.570 -6.597 1.00 84.06 127 LEU A N 1
ATOM 1045 C CA . LEU A 1 127 ? 22.640 -5.195 -7.979 1.00 84.06 127 LEU A CA 1
ATOM 1046 C C . LEU A 1 127 ? 23.870 -4.690 -8.754 1.00 84.06 127 LEU A C 1
ATOM 1048 O O . LEU A 1 127 ? 23.954 -4.845 -9.970 1.00 84.06 127 LEU A O 1
ATOM 1052 N N . GLY A 1 128 ? 24.826 -4.090 -8.040 1.00 80.88 128 GLY A N 1
ATOM 1053 C CA . GLY A 1 128 ? 26.041 -3.513 -8.605 1.00 80.88 128 GLY A CA 1
ATOM 1054 C C . GLY A 1 128 ? 25.857 -2.102 -9.180 1.00 80.88 128 GLY A C 1
ATOM 1055 O O . GLY A 1 128 ? 24.787 -1.703 -9.643 1.00 80.88 128 GLY A O 1
ATOM 1056 N N . VAL A 1 129 ? 26.954 -1.336 -9.183 1.00 82.12 129 VAL A N 1
ATOM 1057 C CA . VAL A 1 129 ? 26.979 0.066 -9.646 1.00 82.12 129 VAL A CA 1
ATOM 1058 C C . VAL A 1 129 ? 26.534 0.182 -11.103 1.00 82.12 129 VAL A C 1
ATOM 1060 O O . VAL A 1 129 ? 25.799 1.097 -11.433 1.00 82.12 129 VAL A O 1
ATOM 1063 N N . LYS A 1 130 ? 26.896 -0.780 -11.959 1.00 79.44 130 LYS A N 1
ATOM 1064 C CA . LYS A 1 130 ? 26.577 -0.750 -13.396 1.00 79.44 130 LYS A CA 1
ATOM 1065 C C . LYS A 1 130 ? 25.077 -0.792 -13.704 1.00 79.44 130 LYS A C 1
ATOM 1067 O O . LYS A 1 130 ? 24.684 -0.362 -14.780 1.00 79.44 130 LYS A O 1
ATOM 1072 N N . VAL A 1 131 ? 24.260 -1.326 -12.794 1.00 80.56 131 VAL A N 1
ATOM 1073 C CA . VAL A 1 131 ? 22.799 -1.386 -12.961 1.00 80.56 131 VAL A CA 1
ATOM 1074 C C . VAL A 1 131 ? 22.142 -0.113 -12.430 1.00 80.56 131 VAL A C 1
ATOM 1076 O O . VAL A 1 131 ? 21.267 0.444 -13.082 1.00 80.56 131 VAL A O 1
ATOM 1079 N N . LEU A 1 132 ? 22.570 0.360 -11.257 1.00 83.12 132 LEU A N 1
ATOM 1080 C CA . LEU A 1 132 ? 21.972 1.522 -10.585 1.00 83.12 132 LEU A CA 1
ATOM 1081 C C . LEU A 1 132 ? 22.464 2.862 -11.149 1.00 83.12 132 LEU A C 1
ATOM 1083 O O . LEU A 1 132 ? 21.722 3.837 -11.183 1.00 83.12 132 LEU A O 1
ATOM 1087 N N . PHE A 1 133 ? 23.731 2.901 -11.554 1.00 86.50 133 PHE A N 1
ATOM 1088 C CA . PHE A 1 133 ? 24.457 4.069 -12.043 1.00 86.50 133 PHE A CA 1
ATOM 1089 C C . PHE A 1 133 ? 25.313 3.666 -13.255 1.00 86.50 133 PHE A C 1
ATOM 1091 O O . PHE A 1 133 ? 26.538 3.572 -13.147 1.00 86.50 133 PHE A O 1
ATOM 1098 N N . PRO A 1 134 ? 24.692 3.355 -14.404 1.00 84.31 134 PRO A N 1
ATOM 1099 C CA . PRO A 1 134 ? 25.438 3.054 -15.619 1.00 84.31 134 PRO A CA 1
ATOM 1100 C C . PRO A 1 134 ? 26.210 4.298 -16.090 1.00 84.31 134 PRO A C 1
ATOM 1102 O O . PRO A 1 134 ? 25.604 5.294 -16.475 1.00 84.31 134 PRO A O 1
ATOM 1105 N N . GLU A 1 135 ? 27.544 4.242 -16.060 1.00 83.00 135 GLU A N 1
ATOM 1106 C CA . GLU A 1 135 ? 28.424 5.314 -16.569 1.00 83.00 135 GLU A CA 1
ATOM 1107 C C . GLU A 1 135 ? 28.710 5.160 -18.071 1.00 83.00 135 GLU A C 1
ATOM 1109 O O . GLU A 1 135 ? 28.859 6.147 -18.786 1.00 83.00 135 GLU A O 1
ATOM 1114 N N . GLU A 1 136 ? 28.722 3.920 -18.567 1.00 81.31 136 GLU A N 1
ATOM 1115 C CA . GLU A 1 136 ? 28.947 3.591 -19.974 1.00 81.31 136 GLU A CA 1
ATOM 1116 C C . GLU A 1 136 ? 27.971 2.505 -20.438 1.00 81.31 136 GLU A C 1
ATOM 1118 O O . GLU A 1 136 ? 27.712 1.525 -19.731 1.00 81.31 136 GLU A O 1
ATOM 1123 N N . ILE A 1 137 ? 27.440 2.663 -21.652 1.00 80.00 137 ILE A N 1
ATOM 1124 C CA . ILE A 1 137 ? 26.504 1.716 -22.264 1.00 80.00 137 ILE A CA 1
ATOM 1125 C C . ILE A 1 137 ? 27.232 0.978 -23.385 1.00 80.00 137 ILE A C 1
ATOM 1127 O O . ILE A 1 137 ? 27.431 1.515 -24.474 1.00 80.00 137 ILE A O 1
ATOM 1131 N N . ILE A 1 138 ? 27.595 -0.279 -23.133 1.00 82.06 138 ILE A N 1
ATOM 1132 C CA . ILE A 1 138 ? 28.113 -1.175 -24.172 1.00 82.06 138 ILE A CA 1
ATOM 1133 C C . ILE A 1 138 ? 26.924 -1.921 -24.766 1.00 82.06 138 ILE A C 1
ATOM 1135 O O . ILE A 1 138 ? 26.401 -2.855 -24.150 1.00 82.06 138 ILE A O 1
ATOM 1139 N N . LEU A 1 139 ? 26.486 -1.483 -25.946 1.00 83.06 139 LEU A N 1
ATOM 1140 C CA . LEU A 1 139 ? 25.364 -2.105 -26.637 1.00 83.06 139 LEU A CA 1
ATOM 1141 C C . LEU A 1 139 ? 25.672 -3.572 -26.946 1.00 83.06 139 LEU A C 1
ATOM 1143 O O . LEU A 1 139 ? 26.718 -3.916 -27.493 1.00 83.06 139 LEU A O 1
ATOM 1147 N N . GLN A 1 140 ? 24.731 -4.433 -26.588 1.00 82.50 140 GLN A N 1
ATOM 1148 C CA . GLN A 1 140 ? 24.752 -5.853 -26.883 1.00 82.50 140 GLN A CA 1
ATOM 1149 C C . GLN A 1 140 ? 23.756 -6.137 -27.997 1.00 82.50 140 GLN A C 1
ATOM 1151 O O . GLN A 1 140 ? 22.687 -5.528 -28.061 1.00 82.50 140 GLN A O 1
ATOM 1156 N N . SER A 1 141 ? 24.093 -7.098 -28.850 1.00 79.12 141 SER A N 1
ATOM 1157 C CA . SER A 1 141 ? 23.189 -7.531 -29.905 1.00 79.12 141 SER A CA 1
ATOM 1158 C C . SER A 1 141 ? 21.858 -8.054 -29.325 1.00 79.12 141 SER A C 1
ATOM 1160 O O . SER A 1 141 ? 21.848 -8.635 -28.223 1.00 79.12 141 SER A O 1
ATOM 1162 N N . PRO A 1 142 ? 20.748 -7.861 -30.064 1.00 78.75 142 PRO A N 1
ATOM 1163 C CA . PRO A 1 142 ? 19.458 -8.497 -29.801 1.00 78.75 142 PRO A CA 1
ATOM 1164 C C . PRO A 1 142 ? 19.620 -9.989 -29.493 1.00 78.75 142 PRO A C 1
ATOM 1166 O O . PRO A 1 142 ? 20.411 -10.676 -30.141 1.00 78.75 142 PRO A O 1
ATOM 1169 N N . ARG A 1 143 ? 18.899 -10.500 -28.486 1.00 71.94 143 ARG A N 1
ATOM 1170 C CA . ARG A 1 143 ? 18.972 -11.931 -28.115 1.00 71.94 143 ARG A CA 1
ATOM 1171 C C . ARG A 1 143 ? 18.185 -12.816 -29.072 1.00 71.94 143 ARG A C 1
ATOM 1173 O O . ARG A 1 143 ? 18.483 -14.001 -29.174 1.00 71.94 143 ARG A O 1
ATOM 1180 N N . VAL A 1 144 ? 17.188 -12.247 -29.743 1.00 71.88 144 VAL A N 1
ATOM 1181 C CA . VAL A 1 144 ? 16.295 -12.969 -30.644 1.00 71.88 144 VAL A CA 1
ATOM 1182 C C . VAL A 1 144 ? 16.243 -12.221 -31.971 1.00 71.88 144 VAL A C 1
ATOM 1184 O O . VAL A 1 144 ? 15.615 -11.174 -32.086 1.00 71.88 144 VAL A O 1
ATOM 1187 N N . THR A 1 145 ? 16.888 -12.770 -32.998 1.00 61.09 145 THR A N 1
ATOM 1188 C CA . THR A 1 145 ? 16.725 -12.343 -34.396 1.00 61.09 145 THR A CA 1
ATOM 1189 C C . THR A 1 145 ? 15.581 -13.131 -35.026 1.00 61.09 145 THR A C 1
ATOM 1191 O O . THR A 1 145 ? 15.781 -13.947 -35.922 1.00 61.09 145 THR A O 1
ATOM 1194 N N . GLY A 1 146 ? 14.376 -12.972 -34.484 1.00 57.59 146 GLY A N 1
ATOM 1195 C CA . GLY A 1 146 ? 13.175 -13.471 -35.144 1.00 57.59 146 GLY A CA 1
ATOM 1196 C C . GLY A 1 146 ? 12.862 -12.570 -36.334 1.00 57.59 146 GLY A C 1
ATOM 1197 O O . GLY A 1 146 ? 12.791 -11.352 -36.168 1.00 57.59 146 GLY A O 1
ATOM 1198 N N . ASN A 1 147 ? 12.678 -13.142 -37.525 1.00 57.69 147 ASN A N 1
ATOM 1199 C CA . ASN A 1 147 ? 12.147 -12.404 -38.670 1.00 57.69 147 ASN A CA 1
ATOM 1200 C C . ASN A 1 147 ? 10.676 -12.064 -38.394 1.00 57.69 147 ASN A C 1
ATOM 1202 O O . ASN A 1 147 ? 9.767 -12.790 -38.788 1.00 57.69 147 ASN A O 1
ATOM 1206 N N . TRP A 1 148 ? 10.430 -10.946 -37.712 1.00 57.28 148 TRP A N 1
ATOM 1207 C CA . TRP A 1 148 ? 9.120 -10.305 -37.700 1.00 57.28 148 TRP A CA 1
ATOM 1208 C C . TRP A 1 148 ? 8.932 -9.656 -39.069 1.00 57.28 148 TRP A C 1
ATOM 1210 O O . TRP A 1 148 ? 9.183 -8.464 -39.243 1.00 57.28 148 TRP A O 1
ATOM 1220 N N . ASN A 1 149 ? 8.601 -10.467 -40.076 1.00 46.34 149 ASN A N 1
ATOM 1221 C CA . ASN A 1 149 ? 8.415 -9.982 -41.435 1.00 46.34 149 ASN A CA 1
ATOM 1222 C C . ASN A 1 149 ? 7.376 -8.849 -41.423 1.00 46.34 149 ASN A C 1
ATOM 1224 O O . ASN A 1 149 ? 6.259 -9.009 -40.927 1.00 46.34 149 ASN A O 1
ATOM 1228 N N . HIS A 1 150 ? 7.750 -7.699 -41.987 1.00 48.31 150 HIS A N 1
ATOM 1229 C CA . HIS A 1 150 ? 6.827 -6.642 -42.394 1.00 48.31 150 HIS A CA 1
ATOM 1230 C C . HIS A 1 150 ? 5.985 -7.152 -43.574 1.00 48.31 150 HIS A C 1
ATOM 1232 O O . HIS A 1 150 ? 6.168 -6.745 -44.718 1.00 48.31 150 HIS A O 1
ATOM 1238 N N . ALA A 1 151 ? 5.091 -8.103 -43.325 1.00 39.31 151 ALA A N 1
ATOM 1239 C CA . ALA A 1 151 ? 4.096 -8.490 -44.306 1.00 39.31 151 ALA A CA 1
ATOM 1240 C C . ALA A 1 151 ? 2.914 -7.525 -44.172 1.00 39.31 151 ALA A C 1
ATOM 1242 O O . ALA A 1 151 ? 2.120 -7.660 -43.246 1.00 39.31 151 ALA A O 1
ATOM 1243 N N . GLN A 1 152 ? 2.873 -6.560 -45.101 1.00 39.59 152 GLN A N 1
ATOM 1244 C CA . GLN A 1 152 ? 1.748 -5.721 -45.566 1.00 39.59 152 GLN A CA 1
ATOM 1245 C C . GLN A 1 152 ? 2.074 -4.217 -45.629 1.00 39.59 152 GLN A C 1
ATOM 1247 O O . GLN A 1 152 ? 1.295 -3.398 -45.174 1.00 39.59 152 GLN A O 1
ATOM 1252 N N . ASP A 1 153 ? 3.186 -3.841 -46.266 1.00 37.81 153 ASP A N 1
ATOM 1253 C CA . ASP A 1 153 ? 3.319 -2.509 -46.875 1.00 37.81 153 ASP A CA 1
ATOM 1254 C C . ASP A 1 153 ? 3.869 -2.665 -48.294 1.00 37.81 153 ASP A C 1
ATOM 1256 O O . ASP A 1 153 ? 5.028 -2.415 -48.619 1.00 37.81 153 ASP A O 1
ATOM 1260 N N . THR A 1 154 ? 3.017 -3.165 -49.182 1.00 37.53 154 THR A N 1
ATOM 1261 C CA . THR A 1 154 ? 3.206 -2.975 -50.618 1.00 37.53 154 THR A CA 1
ATOM 1262 C C . THR A 1 154 ? 1.836 -2.798 -51.240 1.00 37.53 154 THR A C 1
ATOM 1264 O O . THR A 1 154 ? 1.182 -3.783 -51.576 1.00 37.53 154 THR A O 1
ATOM 1267 N N . LYS A 1 155 ? 1.402 -1.534 -51.326 1.00 36.16 155 LYS A N 1
ATOM 1268 C CA . LYS A 1 155 ? 0.620 -0.925 -52.420 1.00 36.16 155 LYS A CA 1
ATOM 1269 C C . LYS A 1 155 ? 0.056 0.426 -51.963 1.00 36.16 155 LYS A C 1
ATOM 1271 O O . LYS A 1 155 ? -1.010 0.483 -51.363 1.00 36.16 155 LYS A O 1
ATOM 1276 N N . ASN A 1 156 ? 0.761 1.513 -52.270 1.00 29.14 156 ASN A N 1
ATOM 1277 C CA . ASN A 1 156 ? 0.261 2.488 -53.242 1.00 29.14 156 ASN A CA 1
ATOM 1278 C C . ASN A 1 156 ? 1.294 3.588 -53.534 1.00 29.14 156 ASN A C 1
ATOM 1280 O O . ASN A 1 156 ? 1.960 4.108 -52.645 1.00 29.14 156 ASN A O 1
ATOM 1284 N N . ASP A 1 157 ? 1.400 3.862 -54.831 1.00 29.83 157 ASP A N 1
ATOM 1285 C CA . ASP A 1 157 ? 2.285 4.775 -55.550 1.00 29.83 157 ASP A CA 1
ATOM 1286 C C . ASP A 1 157 ? 2.378 6.209 -55.019 1.00 29.83 157 ASP A C 1
ATOM 1288 O O . ASP A 1 157 ? 1.426 6.758 -54.466 1.00 29.83 157 ASP A O 1
ATOM 1292 N N . GLY A 1 158 ? 3.493 6.876 -55.351 1.00 27.00 158 GLY A N 1
ATOM 1293 C CA . GLY A 1 158 ? 3.553 8.337 -55.276 1.00 27.00 158 GLY A CA 1
ATOM 1294 C C . GLY A 1 158 ? 4.915 8.992 -55.492 1.00 27.00 158 GLY A C 1
ATOM 1295 O O . GLY A 1 158 ? 5.387 9.735 -54.642 1.00 27.00 158 GLY A O 1
ATOM 1296 N N . GLN A 1 159 ? 5.549 8.732 -56.630 1.00 27.56 159 GLN A N 1
ATOM 1297 C CA . GLN A 1 159 ? 6.743 9.404 -57.154 1.00 27.56 159 GLN A CA 1
ATOM 1298 C C . GLN A 1 159 ? 6.723 10.946 -57.004 1.00 27.56 159 GLN A C 1
ATOM 1300 O O . GLN A 1 159 ? 5.835 11.595 -57.549 1.00 27.56 159 GLN A O 1
ATOM 1305 N N . SER A 1 160 ? 7.745 11.565 -56.386 1.00 26.47 160 SER A N 1
ATOM 1306 C CA . SER A 1 160 ? 8.118 12.957 -56.710 1.00 26.47 160 SER A CA 1
ATOM 1307 C C . SER A 1 160 ? 9.532 13.371 -56.270 1.00 26.47 160 SER A C 1
ATOM 1309 O O . SER A 1 160 ? 9.810 13.651 -55.111 1.00 26.47 160 SER A O 1
ATOM 1311 N N . THR A 1 161 ? 10.387 13.469 -57.287 1.00 24.83 161 THR A N 1
ATOM 1312 C CA . THR A 1 161 ? 11.436 14.471 -57.551 1.00 24.83 161 THR A CA 1
ATOM 1313 C C . THR A 1 161 ? 12.517 14.819 -56.513 1.00 24.83 161 THR A C 1
ATOM 1315 O O . THR A 1 161 ? 12.353 15.583 -55.568 1.00 24.83 161 THR A O 1
ATOM 1318 N N . ILE A 1 162 ? 13.732 14.409 -56.887 1.00 27.50 162 ILE A N 1
ATOM 1319 C CA . ILE A 1 162 ? 15.011 15.058 -56.586 1.00 27.50 162 ILE A CA 1
ATOM 1320 C C . ILE A 1 162 ? 14.945 16.548 -56.968 1.00 27.50 162 ILE A C 1
ATOM 1322 O O . ILE A 1 162 ? 14.750 16.878 -58.139 1.00 27.50 162 ILE A O 1
ATOM 1326 N N . LYS A 1 163 ? 15.216 17.451 -56.016 1.00 26.48 163 LYS A N 1
ATOM 1327 C CA . LYS A 1 163 ? 15.687 18.816 -56.304 1.00 26.48 163 LYS A CA 1
ATOM 1328 C C . LYS A 1 163 ? 16.828 19.218 -55.372 1.00 26.48 163 LYS A C 1
ATOM 1330 O O . LYS A 1 163 ? 16.636 19.535 -54.205 1.00 26.48 163 LYS A O 1
ATOM 1335 N N . ASN A 1 164 ? 18.017 19.272 -55.967 1.00 24.06 164 ASN A N 1
ATOM 1336 C CA . ASN A 1 164 ? 19.158 20.055 -55.511 1.00 24.06 164 ASN A CA 1
ATOM 1337 C C . ASN A 1 164 ? 18.763 21.524 -55.284 1.00 24.06 164 ASN A C 1
ATOM 1339 O O . ASN A 1 164 ? 18.254 22.163 -56.206 1.00 24.06 164 ASN A O 1
ATOM 1343 N N . ARG A 1 165 ? 19.129 22.099 -54.133 1.00 27.09 165 ARG A N 1
ATOM 1344 C CA . ARG A 1 165 ? 19.414 23.537 -54.006 1.00 27.09 165 ARG A CA 1
ATOM 1345 C C . ARG A 1 165 ? 20.620 23.770 -53.094 1.00 27.09 165 ARG A C 1
ATOM 1347 O O . ARG A 1 165 ? 20.700 23.263 -51.984 1.00 27.09 165 ARG A O 1
ATOM 1354 N N . LYS A 1 166 ? 21.571 24.525 -53.645 1.00 24.17 166 LYS A N 1
ATOM 1355 C CA . LYS A 1 166 ? 22.849 24.965 -53.079 1.00 24.17 166 LYS A CA 1
ATOM 1356 C C . LYS A 1 166 ? 22.672 26.216 -52.200 1.00 24.17 166 LYS A C 1
ATOM 1358 O O . LYS A 1 166 ? 21.932 27.112 -52.583 1.00 24.17 166 LYS A O 1
ATOM 1363 N N . ALA A 1 167 ? 23.538 26.280 -51.183 1.00 23.58 167 ALA A N 1
ATOM 1364 C CA . ALA A 1 167 ? 24.292 27.433 -50.660 1.00 23.58 167 ALA A CA 1
ATOM 1365 C C . ALA A 1 167 ? 23.616 28.518 -49.791 1.00 23.58 167 ALA A C 1
ATOM 1367 O O . ALA A 1 167 ? 22.842 29.327 -50.279 1.00 23.58 167 ALA A O 1
ATOM 1368 N N . MET A 1 168 ? 24.123 28.642 -48.557 1.00 24.56 168 MET A N 1
ATOM 1369 C CA . MET A 1 168 ? 24.748 29.850 -47.969 1.00 24.56 168 MET A CA 1
ATOM 1370 C C . MET A 1 168 ? 25.652 29.359 -46.817 1.00 24.56 168 MET A C 1
ATOM 1372 O O . MET A 1 168 ? 25.177 28.694 -45.910 1.00 24.56 168 MET A O 1
ATOM 1376 N N . LYS A 1 169 ? 26.979 29.298 -47.007 1.00 24.16 169 LYS A N 1
ATOM 1377 C CA . LYS A 1 169 ? 27.980 30.254 -46.489 1.00 24.16 169 LYS A CA 1
ATOM 1378 C C . LYS A 1 169 ? 27.703 30.710 -45.051 1.00 24.16 169 LYS A C 1
ATOM 1380 O O . LYS A 1 169 ? 26.913 31.624 -44.860 1.00 24.16 169 LYS A O 1
ATOM 1385 N N . ASP A 1 170 ? 28.483 30.184 -44.109 1.00 25.45 170 ASP A N 1
ATOM 1386 C CA . ASP A 1 170 ? 29.080 31.050 -43.100 1.00 25.45 170 ASP A CA 1
ATOM 1387 C C . ASP A 1 170 ? 30.527 30.636 -42.798 1.00 25.45 170 ASP A C 1
ATOM 1389 O O . ASP A 1 170 ? 30.894 29.459 -42.830 1.00 25.45 170 ASP A O 1
ATOM 1393 N N . HIS A 1 171 ? 31.369 31.647 -42.635 1.00 24.48 171 HIS A N 1
ATOM 1394 C CA . HIS A 1 171 ? 32.804 31.551 -42.414 1.00 24.48 171 HIS A CA 1
ATOM 1395 C C . HIS A 1 171 ? 33.084 31.405 -40.918 1.00 24.48 171 HIS A C 1
ATOM 1397 O O . HIS A 1 171 ? 32.526 32.162 -40.142 1.00 24.48 171 HIS A O 1
ATOM 1403 N N . THR A 1 172 ? 34.052 30.572 -40.520 1.00 25.83 172 THR A N 1
ATOM 1404 C CA . THR A 1 172 ? 35.098 30.944 -39.543 1.00 25.83 172 THR A CA 1
ATOM 1405 C C . THR A 1 172 ? 36.274 29.970 -39.668 1.00 25.83 172 THR A C 1
ATOM 1407 O O . THR A 1 172 ? 36.111 28.758 -39.764 1.00 25.83 172 THR A O 1
ATOM 1410 N N . LYS A 1 173 ? 37.473 30.547 -39.760 1.00 25.77 173 LYS A N 1
ATOM 1411 C CA . LYS A 1 173 ? 38.780 29.895 -39.896 1.00 25.77 173 LYS A CA 1
ATOM 1412 C C . LYS A 1 173 ? 39.239 29.367 -38.533 1.00 25.77 173 LYS A C 1
ATOM 1414 O O . LYS A 1 173 ? 39.014 30.061 -37.558 1.00 25.77 173 LYS A O 1
ATOM 1419 N N . HIS A 1 174 ? 40.000 28.273 -38.485 1.00 26.30 174 HIS A N 1
ATOM 1420 C CA . HIS A 1 174 ? 41.306 28.237 -37.807 1.00 26.30 174 HIS A CA 1
ATOM 1421 C C . HIS A 1 174 ? 42.135 27.038 -38.288 1.00 26.30 174 HIS A C 1
ATOM 1423 O O . HIS A 1 174 ? 41.618 26.010 -38.712 1.00 26.30 174 HIS A O 1
ATOM 1429 N N . ALA A 1 175 ? 43.442 27.268 -38.316 1.00 22.42 175 ALA A N 1
ATOM 1430 C CA . ALA A 1 175 ? 44.474 26.493 -38.976 1.00 22.42 175 ALA A CA 1
ATOM 1431 C C . ALA A 1 175 ? 45.097 25.428 -38.063 1.00 22.42 175 ALA A C 1
ATOM 1433 O O . ALA A 1 175 ? 45.300 25.697 -36.887 1.00 22.42 175 ALA A O 1
ATOM 1434 N N . ALA A 1 176 ? 45.541 24.308 -38.635 1.00 26.75 176 ALA A N 1
ATOM 1435 C CA . ALA A 1 176 ? 46.843 23.705 -38.343 1.00 26.75 176 ALA A CA 1
ATOM 1436 C C . ALA A 1 176 ? 47.190 22.702 -39.450 1.00 26.75 176 ALA A C 1
ATOM 1438 O O . ALA A 1 176 ? 46.343 21.992 -39.981 1.00 26.75 176 ALA A O 1
ATOM 1439 N N . LYS A 1 177 ? 48.456 22.732 -39.841 1.00 24.02 177 LYS A N 1
ATOM 1440 C CA . LYS A 1 177 ? 49.064 22.095 -41.001 1.00 24.02 177 LYS A CA 1
ATOM 1441 C C . LYS A 1 177 ? 50.052 21.083 -40.451 1.00 24.02 177 LYS A C 1
ATOM 1443 O O . LYS A 1 177 ? 50.980 21.507 -39.776 1.00 24.02 177 LYS A O 1
ATOM 1448 N N . GLU A 1 178 ? 49.938 19.813 -40.817 1.00 24.73 178 GLU A N 1
ATOM 1449 C CA . GLU A 1 178 ? 51.093 18.921 -40.768 1.00 24.73 178 GLU A CA 1
ATOM 1450 C C . GLU A 1 178 ? 51.067 17.908 -41.913 1.00 24.73 178 GLU A C 1
ATOM 1452 O O . GLU A 1 178 ? 50.027 17.411 -42.338 1.00 24.73 178 GLU A O 1
ATOM 1457 N N . ARG A 1 179 ? 52.247 17.736 -42.507 1.00 23.17 179 ARG A N 1
ATOM 1458 C CA . ARG A 1 179 ? 52.544 16.993 -43.733 1.00 23.17 179 ARG A CA 1
ATOM 1459 C C . ARG A 1 179 ? 53.171 15.650 -43.359 1.00 23.17 179 ARG A C 1
ATOM 1461 O O . ARG A 1 179 ? 54.015 15.650 -42.471 1.00 23.17 179 ARG A O 1
ATOM 1468 N N . ARG A 1 180 ? 52.913 14.612 -44.169 1.00 25.31 180 ARG A N 1
ATOM 1469 C CA . ARG A 1 180 ? 53.853 13.620 -44.776 1.00 25.31 180 ARG A CA 1
ATOM 1470 C C . ARG A 1 180 ? 53.053 12.339 -45.080 1.00 25.31 180 ARG A C 1
ATOM 1472 O O . ARG A 1 180 ? 52.396 11.819 -44.199 1.00 25.31 180 ARG A O 1
ATOM 1479 N N . ALA A 1 181 ? 52.812 11.996 -46.347 1.00 24.02 181 ALA A N 1
ATOM 1480 C CA . ALA A 1 181 ? 53.695 11.330 -47.321 1.00 24.02 181 ALA A CA 1
ATOM 1481 C C . ALA A 1 181 ? 53.676 9.793 -47.190 1.00 24.02 181 ALA A C 1
ATOM 1483 O O . ALA A 1 181 ? 54.061 9.277 -46.150 1.00 24.02 181 ALA A O 1
ATOM 1484 N N . GLY A 1 182 ? 53.338 9.095 -48.286 1.00 24.05 182 GLY A N 1
ATOM 1485 C CA . GLY A 1 182 ? 53.886 7.760 -48.566 1.00 24.05 182 GLY A CA 1
ATOM 1486 C C . GLY A 1 182 ? 52.915 6.636 -48.950 1.00 24.05 182 GLY A C 1
ATOM 1487 O O . GLY A 1 182 ? 52.431 5.936 -48.078 1.00 24.05 182 GLY A O 1
ATOM 1488 N N . ALA A 1 183 ? 52.806 6.419 -50.266 1.00 27.20 183 ALA A N 1
ATOM 1489 C CA . ALA A 1 183 ? 52.725 5.133 -50.982 1.00 27.20 183 ALA A CA 1
ATOM 1490 C C . ALA A 1 183 ? 51.452 4.255 -50.972 1.00 27.20 183 ALA A C 1
ATOM 1492 O O . ALA A 1 183 ? 50.715 4.128 -50.002 1.00 27.20 183 ALA A O 1
ATOM 1493 N N . ARG A 1 184 ? 51.241 3.662 -52.155 1.00 23.88 184 ARG A N 1
ATOM 1494 C CA . ARG A 1 184 ? 50.156 2.789 -52.607 1.00 23.88 184 ARG A CA 1
ATOM 1495 C C . ARG A 1 184 ? 50.566 1.303 -52.547 1.00 23.88 184 ARG A C 1
ATOM 1497 O O . ARG A 1 184 ? 51.751 1.000 -52.466 1.00 23.88 184 ARG A O 1
ATOM 1504 N N . ASP A 1 185 ? 49.549 0.464 -52.762 1.00 24.33 185 ASP A N 1
ATOM 1505 C CA . ASP A 1 185 ? 49.536 -0.840 -53.455 1.00 24.33 185 ASP A CA 1
ATOM 1506 C C . ASP A 1 185 ? 49.473 -2.153 -52.624 1.00 24.33 185 ASP A C 1
ATOM 1508 O O . ASP A 1 185 ? 50.285 -2.458 -51.759 1.00 24.33 185 ASP A O 1
ATOM 1512 N N . THR A 1 186 ? 48.413 -2.903 -52.958 1.00 22.83 186 THR A N 1
ATOM 1513 C CA . THR A 1 186 ? 47.933 -4.289 -52.700 1.00 22.83 186 THR A CA 1
ATOM 1514 C C . THR A 1 186 ? 48.896 -5.422 -53.160 1.00 22.83 186 THR A C 1
ATOM 1516 O O . THR A 1 186 ? 49.907 -5.074 -53.760 1.00 22.83 186 THR A O 1
ATOM 1519 N N . PRO A 1 187 ? 48.556 -6.750 -53.193 1.00 33.25 187 PRO A N 1
ATOM 1520 C CA . PRO A 1 187 ? 47.767 -7.676 -52.327 1.00 33.25 187 PRO A CA 1
ATOM 1521 C C . PRO A 1 187 ? 48.399 -9.101 -52.073 1.00 33.25 187 PRO A C 1
ATOM 1523 O O . PRO A 1 187 ? 49.124 -9.619 -52.914 1.00 33.25 187 PRO A O 1
ATOM 1526 N N . GLY A 1 188 ? 47.957 -9.801 -51.001 1.00 22.80 188 GLY A N 1
ATOM 1527 C CA . GLY A 1 188 ? 47.851 -11.290 -50.830 1.00 22.80 188 GLY A CA 1
ATOM 1528 C C . GLY A 1 188 ? 49.132 -12.147 -50.629 1.00 22.80 188 GLY A C 1
ATOM 1529 O O . GLY A 1 188 ? 50.227 -11.619 -50.782 1.00 22.80 188 GLY A O 1
ATOM 1530 N N . PRO A 1 189 ? 49.056 -13.491 -50.404 1.00 35.66 189 PRO A N 1
ATOM 1531 C CA . PRO A 1 189 ? 48.033 -14.331 -49.742 1.00 35.66 189 PRO A CA 1
ATOM 1532 C C . PRO A 1 189 ? 48.601 -15.406 -48.747 1.00 35.66 189 PRO A C 1
ATOM 1534 O O . PRO A 1 189 ? 49.796 -15.666 -48.702 1.00 35.66 189 PRO A O 1
ATOM 1537 N N . ALA A 1 190 ? 47.685 -16.099 -48.047 1.00 23.61 190 ALA A N 1
ATOM 1538 C CA . ALA A 1 190 ? 47.764 -17.471 -47.490 1.00 23.61 190 ALA A CA 1
ATOM 1539 C C . ALA A 1 190 ? 48.752 -17.818 -46.343 1.00 23.61 190 ALA A C 1
ATOM 1541 O O . ALA A 1 190 ? 49.964 -17.745 -46.497 1.00 23.61 190 ALA A O 1
ATOM 1542 N N . THR A 1 191 ? 48.244 -18.399 -45.242 1.00 23.64 191 THR A N 1
ATOM 1543 C CA . THR A 1 191 ? 48.365 -19.852 -44.943 1.00 23.64 191 THR A CA 1
ATOM 1544 C C . THR A 1 191 ? 47.720 -20.270 -43.606 1.00 23.64 191 THR A C 1
ATOM 1546 O O . THR A 1 191 ? 47.555 -19.487 -42.679 1.00 23.64 191 THR A O 1
ATOM 1549 N N . PHE A 1 192 ? 47.302 -21.536 -43.612 1.00 24.73 192 PHE A N 1
ATOM 1550 C CA . PHE A 1 192 ? 46.558 -22.381 -42.676 1.00 24.73 192 PHE A CA 1
ATOM 1551 C C . PHE A 1 192 ? 47.131 -22.571 -41.253 1.00 24.73 192 PHE A C 1
ATOM 1553 O O . PHE A 1 192 ? 48.339 -22.700 -41.097 1.00 24.73 192 PHE A O 1
ATOM 1560 N N . ALA A 1 193 ? 46.237 -22.764 -40.269 1.00 26.42 193 ALA A N 1
ATOM 1561 C CA . ALA A 1 193 ? 46.389 -23.663 -39.103 1.00 26.42 193 ALA A CA 1
ATOM 1562 C C . ALA A 1 193 ? 45.003 -23.833 -38.425 1.00 26.42 193 ALA A C 1
ATOM 1564 O O . ALA A 1 193 ? 44.436 -22.873 -37.918 1.00 26.42 193 ALA A O 1
ATOM 1565 N N . GLU A 1 194 ? 44.248 -24.887 -38.739 1.00 25.30 194 GLU A N 1
ATOM 1566 C CA . GLU A 1 194 ? 44.073 -26.137 -37.966 1.00 25.30 194 GLU A CA 1
ATOM 1567 C C . GLU A 1 194 ? 43.421 -26.040 -36.565 1.00 25.30 194 GLU A C 1
ATOM 1569 O O . GLU A 1 194 ? 44.014 -25.608 -35.587 1.00 25.30 194 GLU A O 1
ATOM 1574 N N . LYS A 1 195 ? 42.176 -26.552 -36.535 1.00 25.66 195 LYS A N 1
ATOM 1575 C CA . LYS A 1 195 ? 41.467 -27.348 -35.511 1.00 25.66 195 LYS A CA 1
ATOM 1576 C C . LYS A 1 195 ? 41.704 -27.067 -34.021 1.00 25.66 195 LYS A C 1
ATOM 1578 O O . LYS A 1 195 ? 42.726 -27.421 -33.447 1.00 25.66 195 LYS A O 1
ATOM 1583 N N . SER A 1 196 ? 40.606 -26.745 -33.335 1.00 26.53 196 SER A N 1
ATOM 1584 C CA . SER A 1 196 ? 40.308 -27.301 -32.008 1.00 26.53 196 SER A CA 1
ATOM 1585 C C . SER A 1 196 ? 38.797 -27.442 -31.837 1.00 26.53 196 SER A C 1
ATOM 1587 O O . SER A 1 196 ? 38.058 -26.468 -31.746 1.00 26.53 196 SER A O 1
ATOM 1589 N N . THR A 1 197 ? 38.349 -28.689 -31.857 1.00 25.77 197 THR A N 1
ATOM 1590 C CA . THR A 1 197 ? 37.019 -29.159 -31.475 1.00 25.77 197 THR A CA 1
ATOM 1591 C C . THR A 1 197 ? 36.704 -28.790 -30.029 1.00 25.77 197 THR A C 1
ATOM 1593 O O . THR A 1 197 ? 37.492 -29.125 -29.153 1.00 25.77 197 THR A O 1
ATOM 1596 N N . ASN A 1 198 ? 35.536 -28.203 -29.773 1.00 27.94 198 ASN A N 1
ATOM 1597 C CA . ASN A 1 198 ? 34.845 -28.315 -28.490 1.00 27.94 198 ASN A CA 1
ATOM 1598 C C . ASN A 1 198 ? 33.336 -28.332 -28.752 1.00 27.94 198 ASN A C 1
ATOM 1600 O O . ASN A 1 198 ? 32.744 -27.318 -29.114 1.00 27.94 198 ASN A O 1
ATOM 1604 N N . LEU A 1 199 ? 32.739 -29.519 -28.603 1.00 33.59 199 LEU A N 1
ATOM 1605 C CA . LEU A 1 199 ? 31.297 -29.687 -28.479 1.00 33.59 199 LEU A CA 1
ATOM 1606 C C . LEU A 1 199 ? 30.849 -28.956 -27.212 1.00 33.59 199 LEU A C 1
ATOM 1608 O O . LEU A 1 199 ? 31.149 -29.390 -26.102 1.00 33.59 199 LEU A O 1
ATOM 1612 N N . VAL A 1 200 ? 30.097 -27.878 -27.381 1.00 27.95 200 VAL A N 1
ATOM 1613 C CA . VAL A 1 200 ? 29.196 -27.379 -26.348 1.00 27.95 200 VAL A CA 1
ATOM 1614 C C . VAL A 1 200 ? 27.803 -27.549 -26.926 1.00 27.95 200 VAL A C 1
ATOM 1616 O O . VAL A 1 200 ? 27.530 -27.051 -28.013 1.00 27.95 200 VAL A O 1
ATOM 1619 N N . ASN A 1 201 ? 26.975 -28.327 -26.228 1.00 27.00 201 ASN A N 1
ATOM 1620 C CA . ASN A 1 201 ? 25.584 -28.602 -26.566 1.00 27.00 201 ASN A CA 1
ATOM 1621 C C . ASN A 1 201 ? 24.858 -27.306 -26.954 1.00 27.00 201 ASN A C 1
ATOM 1623 O O . ASN A 1 201 ? 24.465 -26.525 -26.085 1.00 27.00 201 ASN A O 1
ATOM 1627 N N . GLU A 1 202 ? 24.661 -27.099 -28.256 1.00 28.70 202 GLU A N 1
ATOM 1628 C CA . GLU A 1 202 ? 23.650 -26.179 -28.753 1.00 28.70 202 GLU A CA 1
ATOM 1629 C C . GLU A 1 202 ? 22.301 -26.719 -28.290 1.00 28.70 202 GLU A C 1
ATOM 1631 O O . GLU A 1 202 ? 21.782 -27.711 -28.805 1.00 28.70 202 GLU A O 1
ATOM 1636 N N . VAL A 1 203 ? 21.728 -26.063 -27.284 1.00 32.16 203 VAL A N 1
ATOM 1637 C CA . VAL A 1 203 ? 20.287 -26.112 -27.070 1.00 32.16 203 VAL A CA 1
ATOM 1638 C C . VAL A 1 203 ? 19.672 -25.610 -28.371 1.00 32.16 203 VAL A C 1
ATOM 1640 O O . VAL A 1 203 ? 19.766 -24.426 -28.689 1.00 32.16 203 VAL A O 1
ATOM 1643 N N . GLN A 1 204 ? 19.107 -26.525 -29.156 1.00 31.70 204 GLN A N 1
ATOM 1644 C CA . GLN A 1 204 ? 18.361 -26.188 -30.360 1.00 31.70 204 GLN A CA 1
ATOM 1645 C C . GLN A 1 204 ? 17.167 -25.328 -29.946 1.00 31.70 204 GLN A C 1
ATOM 1647 O O . GLN A 1 204 ? 16.160 -25.823 -29.441 1.00 31.70 204 GLN A O 1
ATOM 1652 N N . ILE A 1 205 ? 17.306 -24.017 -30.127 1.00 41.16 205 ILE A N 1
ATOM 1653 C CA . ILE A 1 205 ? 16.207 -23.066 -29.996 1.00 41.16 205 ILE A CA 1
ATOM 1654 C C . ILE A 1 205 ? 15.218 -23.392 -31.127 1.00 41.16 205 ILE A C 1
ATOM 1656 O O . ILE A 1 205 ? 15.655 -23.548 -32.275 1.00 41.16 205 ILE A O 1
ATOM 1660 N N . PRO A 1 206 ? 13.907 -23.532 -30.852 1.00 33.72 206 PRO A N 1
ATOM 1661 C CA . PRO A 1 206 ? 12.941 -23.881 -31.883 1.00 33.72 206 PRO A CA 1
ATOM 1662 C C . PRO A 1 206 ? 12.985 -22.843 -33.003 1.00 33.72 206 PRO A C 1
ATOM 1664 O O . PRO A 1 206 ? 12.958 -21.640 -32.739 1.00 33.72 206 PRO A O 1
ATOM 1667 N N . LYS A 1 207 ? 13.036 -23.304 -34.257 1.00 35.22 207 LYS A N 1
ATOM 1668 C CA . LYS A 1 207 ? 12.810 -22.461 -35.435 1.00 35.22 207 LYS A CA 1
ATOM 1669 C C . LYS A 1 207 ? 11.432 -21.813 -35.286 1.00 35.22 207 LYS A C 1
ATOM 1671 O O . LYS A 1 207 ? 10.416 -22.486 -35.433 1.00 35.22 207 LYS A O 1
ATOM 1676 N N . VAL A 1 208 ? 11.412 -20.531 -34.930 1.00 46.19 208 VAL A N 1
ATOM 1677 C CA . VAL A 1 208 ? 10.190 -19.751 -34.723 1.00 46.19 208 VAL A CA 1
ATOM 1678 C C . VAL A 1 208 ? 9.521 -19.554 -36.082 1.00 46.19 208 VAL A C 1
ATOM 1680 O O . VAL A 1 208 ? 10.001 -18.779 -36.906 1.00 46.19 208 VAL A O 1
ATOM 1683 N N . GLY A 1 209 ? 8.448 -20.310 -36.326 1.00 43.03 209 GLY A N 1
ATOM 1684 C CA . GLY A 1 209 ? 7.475 -20.006 -37.372 1.00 43.03 209 GLY A CA 1
ATOM 1685 C C . GLY A 1 209 ? 6.837 -18.640 -37.114 1.00 43.03 209 GLY A C 1
ATOM 1686 O O . GLY A 1 209 ? 6.836 -18.165 -35.981 1.00 43.03 209 GLY A O 1
ATOM 1687 N N . GLU A 1 210 ? 6.359 -18.003 -38.179 1.00 50.06 210 GLU A N 1
ATOM 1688 C CA . GLU A 1 210 ? 5.773 -16.659 -38.208 1.00 50.06 210 GLU A CA 1
ATOM 1689 C C . GLU A 1 210 ? 4.822 -16.432 -37.017 1.00 50.06 210 GLU A C 1
ATOM 1691 O O . GLU A 1 210 ? 3.713 -16.960 -36.982 1.00 50.06 210 GLU A O 1
ATOM 1696 N N . LYS A 1 211 ? 5.274 -15.697 -35.990 1.00 63.91 211 LYS A N 1
ATOM 1697 C CA . LYS A 1 211 ? 4.450 -15.405 -34.813 1.00 63.91 211 LYS A CA 1
ATOM 1698 C C . LYS A 1 211 ? 3.509 -14.256 -35.151 1.00 63.91 211 LYS A C 1
ATOM 1700 O O . LYS A 1 211 ? 3.899 -13.088 -35.143 1.00 63.91 211 LYS A O 1
ATOM 1705 N N . GLU A 1 212 ? 2.274 -14.598 -35.489 1.00 80.94 212 GLU A N 1
ATOM 1706 C CA . GLU A 1 212 ? 1.169 -13.645 -35.447 1.00 80.94 212 GLU A CA 1
ATOM 1707 C C . GLU A 1 212 ? 0.974 -13.143 -34.004 1.00 80.94 212 GLU A C 1
ATOM 1709 O O . GLU A 1 212 ? 1.271 -13.843 -33.030 1.00 80.94 212 GLU A O 1
ATOM 1714 N N . PHE A 1 213 ? 0.510 -11.900 -33.854 1.00 85.81 213 PHE A N 1
ATOM 1715 C CA . PHE A 1 213 ? 0.154 -11.370 -32.537 1.00 85.81 213 PHE A CA 1
ATOM 1716 C C . PHE A 1 213 ? -1.103 -12.075 -32.023 1.00 85.81 213 PHE A C 1
ATOM 1718 O O . PHE A 1 213 ? -2.066 -12.224 -32.776 1.00 85.81 213 PHE A O 1
ATOM 1725 N N . PHE A 1 214 ? -1.121 -12.465 -30.745 1.00 90.31 214 PHE A N 1
ATOM 1726 C CA . PHE A 1 214 ? -2.289 -13.099 -30.128 1.00 90.31 214 PHE A CA 1
ATOM 1727 C C . PHE A 1 214 ? -3.486 -12.151 -30.131 1.00 90.31 214 PHE A C 1
ATOM 1729 O O . PHE A 1 214 ? -4.616 -12.571 -30.374 1.00 90.31 214 PHE A O 1
ATOM 1736 N N . ASN A 1 215 ? -3.240 -10.862 -29.885 1.00 89.44 215 ASN A N 1
ATOM 1737 C CA . ASN A 1 215 ? -4.247 -9.828 -30.037 1.00 89.44 215 ASN A CA 1
ATOM 1738 C C . ASN A 1 215 ? -4.185 -9.173 -31.437 1.00 89.44 215 ASN A C 1
ATOM 1740 O O . ASN A 1 215 ? -3.297 -8.352 -31.696 1.00 89.44 215 ASN A O 1
ATOM 1744 N N . PRO A 1 216 ? -5.164 -9.434 -32.328 1.00 88.19 216 PRO A N 1
ATOM 1745 C CA . PRO A 1 216 ? -5.183 -8.856 -33.673 1.00 88.19 216 PRO A CA 1
ATOM 1746 C C . PRO A 1 216 ? -5.544 -7.362 -33.686 1.00 88.19 216 PRO A C 1
ATOM 1748 O O . PRO A 1 216 ? -5.306 -6.684 -34.683 1.00 88.19 216 PRO A O 1
ATOM 1751 N N . LEU A 1 217 ? -6.106 -6.833 -32.592 1.00 91.94 217 LEU A N 1
ATOM 1752 C CA . LEU A 1 217 ? -6.553 -5.440 -32.477 1.00 91.94 217 LEU A CA 1
ATOM 1753 C C . LEU A 1 217 ? -5.439 -4.481 -32.041 1.00 91.94 217 LEU A C 1
ATOM 1755 O O . LEU A 1 217 ? -5.696 -3.291 -31.843 1.00 91.94 217 LEU A O 1
ATOM 1759 N N . LEU A 1 218 ? -4.209 -4.973 -31.866 1.00 91.75 218 LEU A N 1
ATOM 1760 C CA . LEU A 1 218 ? -3.078 -4.107 -31.561 1.00 91.75 218 LEU A CA 1
ATOM 1761 C C . LEU A 1 218 ? -2.832 -3.136 -32.711 1.00 91.75 218 LEU A C 1
ATOM 1763 O O . LEU A 1 218 ? -2.773 -3.521 -33.881 1.00 91.75 218 LEU A O 1
ATOM 1767 N N . ASN A 1 219 ? -2.633 -1.869 -32.366 1.00 93.06 219 ASN A N 1
ATOM 1768 C CA . ASN A 1 219 ? -2.193 -0.889 -33.347 1.00 93.06 219 ASN A CA 1
ATOM 1769 C C . ASN A 1 219 ? -0.690 -1.039 -33.636 1.00 93.06 219 ASN A C 1
ATOM 1771 O O . ASN A 1 219 ? 0.052 -1.702 -32.906 1.00 93.06 219 ASN A O 1
ATOM 1775 N N . GLU A 1 220 ? -0.224 -0.370 -34.684 1.00 93.62 220 GLU A N 1
ATOM 1776 C CA . GLU A 1 220 ? 1.160 -0.493 -35.148 1.00 93.62 220 GLU A CA 1
ATOM 1777 C C . GLU A 1 220 ? 2.204 -0.048 -34.114 1.00 93.62 220 GLU A C 1
ATOM 1779 O O . GLU A 1 220 ? 3.260 -0.669 -34.001 1.00 93.62 220 GLU A O 1
ATOM 1784 N N . ASN A 1 221 ? 1.905 0.958 -33.284 1.00 94.12 221 ASN A N 1
ATOM 1785 C CA . ASN A 1 221 ? 2.824 1.399 -32.229 1.00 94.12 221 ASN A CA 1
ATOM 1786 C C . ASN A 1 221 ? 2.960 0.353 -31.115 1.00 94.12 221 ASN A C 1
ATOM 1788 O O . ASN A 1 221 ? 4.058 0.136 -30.601 1.00 94.12 221 ASN A O 1
ATOM 1792 N N . GLN A 1 222 ? 1.862 -0.314 -30.753 1.00 95.06 222 GLN A N 1
ATOM 1793 C CA . GLN A 1 222 ? 1.864 -1.385 -29.755 1.00 95.06 222 GLN A CA 1
ATOM 1794 C C . GLN A 1 222 ? 2.602 -2.619 -30.287 1.00 95.06 222 GLN A C 1
ATOM 1796 O O . GLN A 1 222 ? 3.479 -3.143 -29.604 1.00 95.06 222 GLN A O 1
ATOM 1801 N N . LYS A 1 223 ? 2.332 -3.025 -31.537 1.00 92.69 223 LYS A N 1
ATOM 1802 C CA . LYS A 1 223 ? 3.067 -4.107 -32.218 1.00 92.69 223 LYS A CA 1
ATOM 1803 C C . LYS A 1 223 ? 4.563 -3.817 -32.285 1.00 92.69 223 LYS A C 1
ATOM 1805 O O . LYS A 1 223 ? 5.380 -4.692 -32.005 1.00 92.69 223 LYS A O 1
ATOM 1810 N N . LEU A 1 224 ? 4.934 -2.581 -32.624 1.00 91.75 224 LEU A N 1
ATOM 1811 C CA . LEU A 1 224 ? 6.327 -2.146 -32.654 1.00 91.75 224 LEU A CA 1
ATOM 1812 C C . LEU A 1 224 ? 6.974 -2.219 -31.267 1.00 91.75 224 LEU A C 1
ATOM 1814 O O . LEU A 1 224 ? 8.100 -2.699 -31.151 1.00 91.75 224 LEU A O 1
ATOM 1818 N N . ALA A 1 225 ? 6.276 -1.775 -30.219 1.00 93.75 225 ALA A N 1
ATOM 1819 C CA . ALA A 1 225 ? 6.772 -1.859 -28.849 1.00 93.75 225 ALA A CA 1
ATOM 1820 C C . ALA A 1 225 ? 7.029 -3.315 -28.428 1.00 93.75 225 ALA A C 1
ATOM 1822 O O . ALA A 1 225 ? 8.113 -3.616 -27.932 1.00 93.75 225 ALA A O 1
ATOM 1823 N N . VAL A 1 226 ? 6.081 -4.219 -28.699 1.00 92.44 226 VAL A N 1
ATOM 1824 C CA . VAL A 1 226 ? 6.228 -5.658 -28.427 1.00 92.44 226 VAL A CA 1
ATOM 1825 C C . VAL A 1 226 ? 7.427 -6.236 -29.180 1.00 92.44 226 VAL A C 1
ATOM 1827 O O . VAL A 1 226 ? 8.281 -6.872 -28.568 1.00 92.44 226 VAL A O 1
ATOM 1830 N N . ARG A 1 227 ? 7.557 -5.954 -30.484 1.00 89.56 227 ARG A N 1
ATOM 1831 C CA . ARG A 1 227 ? 8.688 -6.437 -31.297 1.00 89.56 227 ARG A CA 1
ATOM 1832 C C . ARG A 1 227 ? 10.035 -6.015 -30.724 1.00 89.56 227 ARG A C 1
ATOM 1834 O O . ARG A 1 227 ? 10.910 -6.863 -30.605 1.00 89.56 227 ARG A O 1
ATOM 1841 N N . ARG A 1 228 ? 10.185 -4.742 -30.337 1.00 90.00 228 ARG A N 1
ATOM 1842 C CA . ARG A 1 228 ? 11.432 -4.221 -29.751 1.00 90.00 228 ARG A CA 1
ATOM 1843 C C . ARG A 1 228 ? 11.763 -4.893 -28.419 1.00 90.00 228 ARG A C 1
ATOM 1845 O O . ARG A 1 228 ? 12.908 -5.272 -28.193 1.00 90.00 228 ARG A O 1
ATOM 1852 N N . ILE A 1 229 ? 10.760 -5.081 -27.556 1.00 91.38 229 ILE A N 1
ATOM 1853 C CA . ILE A 1 229 ? 10.932 -5.786 -26.277 1.00 91.38 229 ILE A CA 1
ATOM 1854 C C . ILE A 1 229 ? 11.428 -7.219 -26.522 1.00 91.38 229 ILE A C 1
ATOM 1856 O O . ILE A 1 229 ? 12.394 -7.645 -25.889 1.00 91.38 229 ILE A O 1
ATOM 1860 N N . LEU A 1 230 ? 10.807 -7.942 -27.461 1.00 87.81 230 LEU A N 1
ATOM 1861 C CA . LEU A 1 230 ? 11.120 -9.345 -27.750 1.00 87.81 230 LEU A CA 1
ATOM 1862 C C . LEU A 1 230 ? 12.462 -9.536 -28.460 1.00 87.81 230 LEU A C 1
ATOM 1864 O O . LEU A 1 230 ? 13.192 -10.474 -28.140 1.00 87.81 230 LEU A O 1
ATOM 1868 N N . SER A 1 231 ? 12.814 -8.659 -29.405 1.00 86.88 231 SER A N 1
ATOM 1869 C CA . SER A 1 231 ? 14.143 -8.690 -30.022 1.00 86.88 231 SER A CA 1
ATOM 1870 C C . SER A 1 231 ? 15.227 -8.376 -28.988 1.00 86.88 231 SER A C 1
ATOM 1872 O O . SER A 1 231 ? 16.336 -8.919 -29.043 1.00 86.88 231 SER A O 1
ATOM 1874 N N . GLY A 1 232 ? 14.902 -7.564 -27.980 1.00 84.94 232 GLY A N 1
ATOM 1875 C CA . GLY A 1 232 ? 15.881 -7.051 -27.037 1.00 84.94 232 GLY A CA 1
ATOM 1876 C C . GLY A 1 232 ? 16.816 -6.077 -27.744 1.00 84.94 232 GLY A C 1
ATOM 1877 O O . GLY A 1 232 ? 18.035 -6.152 -27.576 1.00 84.94 232 GLY A O 1
ATOM 1878 N N . ASP A 1 233 ? 16.252 -5.179 -28.552 1.00 82.50 233 ASP A N 1
ATOM 1879 C CA . ASP A 1 233 ? 16.983 -4.039 -29.100 1.00 82.50 233 ASP A CA 1
ATOM 1880 C C . ASP A 1 233 ? 17.673 -3.258 -27.966 1.00 82.50 233 ASP A C 1
ATOM 1882 O O . ASP A 1 233 ? 17.246 -3.270 -26.809 1.00 82.50 233 ASP A O 1
ATOM 1886 N N . CYS A 1 234 ? 18.777 -2.582 -28.267 1.00 80.81 234 CYS A N 1
ATOM 1887 C CA . CYS A 1 234 ? 19.444 -1.688 -27.314 1.00 80.81 234 CYS A CA 1
ATOM 1888 C C . CYS A 1 234 ? 19.854 -2.323 -25.962 1.00 80.81 234 CYS A C 1
ATOM 1890 O O . CYS A 1 234 ? 20.061 -1.600 -24.983 1.00 80.81 234 CYS A O 1
ATOM 1892 N N . ARG A 1 235 ? 20.006 -3.656 -25.875 1.00 84.81 235 ARG A N 1
ATOM 1893 C CA . ARG A 1 235 ? 20.534 -4.314 -24.668 1.00 84.81 235 ARG A CA 1
ATOM 1894 C C . ARG A 1 235 ? 21.876 -3.690 -24.263 1.00 84.81 235 ARG A C 1
ATOM 1896 O O . ARG A 1 235 ? 22.648 -3.313 -25.137 1.00 84.81 235 ARG A O 1
ATOM 1903 N N . PRO A 1 236 ? 22.201 -3.621 -22.963 1.00 80.81 236 PRO A N 1
ATOM 1904 C CA . PRO A 1 236 ? 21.463 -4.166 -21.822 1.00 80.81 236 PRO A CA 1
ATOM 1905 C C . PRO A 1 236 ? 20.446 -3.187 -21.206 1.00 80.81 236 PRO A C 1
ATOM 1907 O O . PRO A 1 236 ? 20.054 -3.386 -20.058 1.00 80.81 236 PRO A O 1
ATOM 1910 N N . LEU A 1 237 ? 20.047 -2.124 -21.914 1.00 83.38 237 LEU A N 1
ATOM 1911 C CA . LEU A 1 237 ? 19.187 -1.091 -21.338 1.00 83.38 237 LEU A CA 1
ATOM 1912 C C . LEU A 1 237 ? 17.789 -1.627 -20.990 1.00 83.38 237 LEU A C 1
ATOM 1914 O O . LEU A 1 237 ? 17.227 -2.411 -21.760 1.00 83.38 237 LEU A O 1
ATOM 1918 N N . PRO A 1 238 ? 17.209 -1.202 -19.850 1.00 85.38 238 PRO A N 1
ATOM 1919 C CA . PRO A 1 238 ? 15.831 -1.527 -19.524 1.00 85.38 238 PRO A CA 1
ATOM 1920 C C . PRO A 1 238 ? 14.870 -0.825 -20.487 1.00 85.38 238 PRO A C 1
ATOM 1922 O O . PRO A 1 238 ? 15.118 0.287 -20.956 1.00 85.38 238 PRO A O 1
ATOM 1925 N N . TYR A 1 239 ? 13.736 -1.470 -20.737 1.00 88.56 239 TYR A N 1
ATOM 1926 C CA . TYR A 1 239 ? 12.658 -0.910 -21.540 1.00 88.56 239 TYR A CA 1
ATOM 1927 C C . TYR A 1 239 ? 11.714 -0.082 -20.680 1.00 88.56 239 TYR A C 1
ATOM 1929 O O . TYR A 1 239 ? 11.263 -0.531 -19.628 1.00 88.56 239 TYR A O 1
ATOM 1937 N N . ILE A 1 240 ? 11.361 1.103 -21.171 1.00 91.44 240 ILE A N 1
ATOM 1938 C CA . ILE A 1 240 ? 10.314 1.941 -20.589 1.00 91.44 240 ILE A CA 1
ATOM 1939 C C . ILE A 1 240 ? 9.197 2.050 -21.622 1.00 91.44 240 ILE A C 1
ATOM 1941 O O . ILE A 1 240 ? 9.368 2.676 -22.668 1.00 91.44 240 ILE A O 1
ATOM 1945 N N . LEU A 1 241 ? 8.049 1.436 -21.334 1.00 93.31 241 LEU A N 1
ATOM 1946 C CA . LEU A 1 241 ? 6.860 1.590 -22.163 1.00 93.31 241 LEU A CA 1
ATOM 1947 C C . LEU A 1 241 ? 6.105 2.851 -21.741 1.00 93.31 241 LEU A C 1
ATOM 1949 O O . LEU A 1 241 ? 5.449 2.885 -20.699 1.00 93.31 241 LEU A O 1
ATOM 1953 N N . PHE A 1 242 ? 6.180 3.880 -22.575 1.00 94.00 242 PHE A N 1
ATOM 1954 C CA . PHE A 1 242 ? 5.464 5.129 -22.361 1.00 94.00 242 PHE A CA 1
ATOM 1955 C C . PHE A 1 242 ? 4.162 5.177 -23.170 1.00 94.00 242 PHE A C 1
ATOM 1957 O O . PHE A 1 242 ? 4.132 4.798 -24.338 1.00 94.00 242 PHE A O 1
ATOM 1964 N N . GLY A 1 243 ? 3.092 5.689 -22.558 1.00 91.69 243 GLY A N 1
ATOM 1965 C CA . GLY A 1 243 ? 1.813 5.897 -23.235 1.00 91.69 243 GLY A CA 1
ATOM 1966 C C 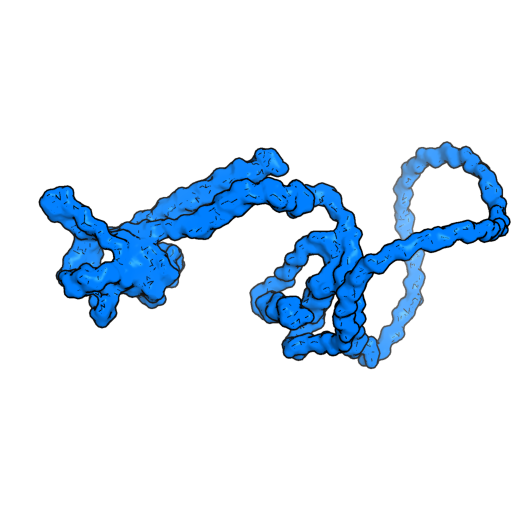. GLY A 1 243 ? 0.815 6.689 -22.377 1.00 91.69 243 GLY A C 1
ATOM 1967 O O . GLY A 1 243 ? 0.648 6.348 -21.199 1.00 91.69 243 GLY A O 1
ATOM 1968 N N . PRO A 1 244 ? 0.121 7.705 -22.931 1.00 92.31 244 PRO A N 1
ATOM 1969 C CA . PRO A 1 244 ? -0.966 8.424 -22.256 1.00 92.31 244 PRO A CA 1
ATOM 1970 C C . PRO A 1 244 ? -2.070 7.506 -21.684 1.00 92.31 244 PRO A C 1
ATOM 1972 O O . PRO A 1 244 ? -2.132 6.314 -22.024 1.00 92.31 244 PRO A O 1
ATOM 1975 N N . PRO A 1 245 ? -2.959 8.015 -20.811 1.00 92.44 245 PRO A N 1
ATOM 1976 C CA . PRO A 1 245 ? -4.133 7.268 -20.353 1.00 92.44 245 PRO A CA 1
ATOM 1977 C C . PRO A 1 245 ? -4.943 6.703 -21.534 1.00 92.44 245 PRO A C 1
ATOM 1979 O O . PRO A 1 245 ? -5.058 7.343 -22.574 1.00 92.44 245 PRO A O 1
ATOM 1982 N N . GLY A 1 246 ? -5.448 5.472 -21.409 1.00 91.56 246 GLY A N 1
ATOM 1983 C CA . GLY A 1 246 ? -6.254 4.817 -22.454 1.00 91.56 246 GLY A CA 1
ATOM 1984 C C . GLY A 1 246 ? -5.488 4.205 -23.640 1.00 91.56 246 GLY A C 1
ATOM 1985 O O . GLY A 1 246 ? -6.083 3.480 -24.427 1.00 91.56 246 GLY A O 1
ATOM 1986 N N . THR A 1 247 ? -4.168 4.388 -23.761 1.00 91.56 247 THR A N 1
ATOM 1987 C CA . THR A 1 247 ? -3.379 3.874 -24.913 1.00 91.56 247 THR A CA 1
ATOM 1988 C C . THR A 1 247 ? -3.049 2.373 -24.882 1.00 91.56 247 THR A C 1
ATOM 1990 O O . THR A 1 247 ? -2.261 1.885 -25.692 1.00 91.56 247 THR A O 1
ATOM 1993 N N . GLY A 1 248 ? -3.635 1.612 -23.954 1.00 93.12 248 GLY A N 1
ATOM 1994 C CA . GLY A 1 248 ? -3.481 0.154 -23.916 1.00 93.12 248 GLY A CA 1
ATOM 1995 C C . GLY A 1 248 ? -2.095 -0.344 -23.487 1.00 93.12 248 GLY A C 1
ATOM 1996 O O . GLY A 1 248 ? -1.678 -1.412 -23.929 1.00 93.12 248 GLY A O 1
ATOM 1997 N N . LYS A 1 249 ? -1.381 0.384 -22.611 1.00 95.81 249 LYS A N 1
ATOM 1998 C CA . LYS A 1 249 ? -0.089 -0.059 -22.036 1.00 95.81 249 LYS A CA 1
ATOM 1999 C C . LYS A 1 249 ? -0.163 -1.482 -21.471 1.00 95.81 249 LYS A C 1
ATOM 2001 O O . LYS A 1 249 ? 0.675 -2.312 -21.800 1.00 95.81 249 LYS A O 1
ATOM 2006 N N . THR A 1 250 ? -1.202 -1.773 -20.684 1.00 94.94 250 THR A N 1
ATOM 2007 C CA . THR A 1 250 ? -1.436 -3.101 -20.095 1.00 94.94 250 THR A CA 1
ATOM 2008 C C . THR A 1 250 ? -1.600 -4.172 -21.167 1.00 94.94 250 THR A C 1
ATOM 2010 O O . THR A 1 250 ? -0.922 -5.189 -21.113 1.00 94.94 250 THR A O 1
ATOM 2013 N N . VAL A 1 251 ? -2.431 -3.917 -22.182 1.00 95.44 251 VAL A N 1
ATOM 2014 C CA . VAL A 1 251 ? -2.646 -4.842 -23.308 1.00 95.44 251 VAL A CA 1
ATOM 2015 C C . VAL A 1 251 ? -1.339 -5.096 -24.068 1.00 95.44 251 VAL A C 1
ATOM 2017 O O . VAL A 1 251 ? -1.047 -6.227 -24.433 1.00 95.44 251 VAL A O 1
ATOM 2020 N N . THR A 1 252 ? -0.518 -4.058 -24.239 1.00 95.56 252 THR A N 1
ATOM 2021 C CA . THR A 1 252 ? 0.788 -4.151 -24.910 1.00 95.56 252 THR A CA 1
ATOM 2022 C C . THR A 1 252 ? 1.779 -5.007 -24.115 1.00 95.56 252 THR A C 1
ATOM 2024 O O . THR A 1 252 ? 2.486 -5.822 -24.698 1.00 95.56 252 THR A O 1
ATOM 2027 N N . ILE A 1 253 ? 1.832 -4.851 -22.787 1.00 94.94 253 ILE A N 1
ATOM 2028 C CA . ILE A 1 253 ? 2.699 -5.671 -21.924 1.00 94.94 253 ILE A CA 1
ATOM 2029 C C . ILE A 1 253 ? 2.209 -7.120 -21.887 1.00 94.94 253 ILE A C 1
ATOM 2031 O O . ILE A 1 253 ? 3.033 -8.023 -21.971 1.00 94.94 253 ILE A O 1
ATOM 2035 N N . ILE A 1 254 ? 0.893 -7.349 -21.798 1.00 95.12 254 ILE A N 1
ATOM 2036 C CA . ILE A 1 254 ? 0.316 -8.701 -21.837 1.00 95.12 254 ILE A CA 1
ATOM 2037 C C . ILE A 1 254 ? 0.723 -9.406 -23.129 1.00 95.12 254 ILE A C 1
ATOM 2039 O O . ILE A 1 254 ? 1.219 -10.525 -23.065 1.00 95.12 254 ILE A O 1
ATOM 2043 N N . GLU A 1 255 ? 0.590 -8.743 -24.280 1.00 93.94 255 GLU A N 1
ATOM 2044 C CA . GLU A 1 255 ? 1.047 -9.312 -25.548 1.00 93.94 255 GLU A CA 1
ATOM 2045 C C . GLU A 1 255 ? 2.540 -9.665 -25.498 1.00 93.94 255 GLU A C 1
ATOM 2047 O O . GLU A 1 255 ? 2.913 -10.775 -25.853 1.00 93.94 255 GLU A O 1
ATOM 2052 N N . ALA A 1 256 ? 3.397 -8.760 -25.013 1.00 92.56 256 ALA A N 1
ATOM 2053 C CA . ALA A 1 256 ? 4.833 -9.027 -24.915 1.00 92.56 256 ALA A CA 1
ATOM 2054 C C . ALA A 1 256 ? 5.181 -10.201 -23.982 1.00 92.56 256 ALA A C 1
ATOM 2056 O O . ALA A 1 256 ? 6.204 -10.841 -24.191 1.00 92.56 256 ALA A O 1
ATOM 2057 N N . VAL A 1 257 ? 4.362 -10.475 -22.962 1.00 93.00 257 VAL A N 1
ATOM 2058 C CA . VAL A 1 257 ? 4.528 -11.631 -22.064 1.00 93.00 257 VAL A CA 1
ATOM 2059 C C . VAL A 1 257 ? 4.025 -12.929 -22.705 1.00 93.00 257 VAL A C 1
ATOM 2061 O O . VAL A 1 257 ? 4.564 -13.992 -22.409 1.00 93.00 257 VAL A O 1
ATOM 2064 N N . LEU A 1 258 ? 2.992 -12.860 -23.552 1.00 90.44 258 LEU A N 1
ATOM 2065 C CA . LEU A 1 258 ? 2.433 -14.026 -24.246 1.00 90.44 258 LEU A CA 1
ATOM 2066 C C . LEU A 1 258 ? 3.338 -14.544 -25.373 1.00 90.44 258 LEU A C 1
ATOM 2068 O O . LEU A 1 258 ? 3.296 -15.734 -25.687 1.00 90.44 258 LEU A O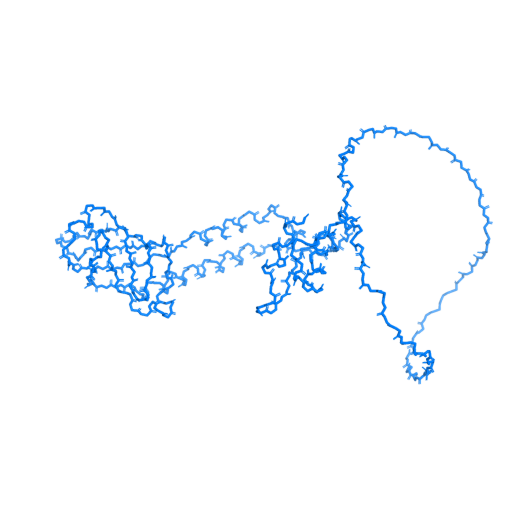 1
ATOM 2072 N N . GLN A 1 259 ? 4.112 -13.655 -25.995 1.00 86.56 259 GLN A N 1
ATOM 2073 C CA . GLN A 1 259 ? 5.008 -13.959 -27.114 1.00 86.56 259 GLN A CA 1
ATOM 2074 C C . GLN A 1 259 ? 6.288 -14.683 -26.691 1.00 86.56 259 GLN A C 1
ATOM 2076 O O . GLN A 1 259 ? 6.673 -15.629 -27.424 1.00 86.56 259 GLN A O 1
#

Radius of gyration: 33.65 Å; chains: 1; bounding box: 79×61×94 Å

Foldseek 3Di:
DVCPLVVVLVVLVVVQVVLLVQQQVQWFWQFFWDDDPLWTKDFRPCVLVCPPVDDQQFKKWKWADQDPNDIDIWIWTFHDDDRRITITDTDSVCSVPRDRGTIIMGGDDDCPVSVVVNVCSVCVVVVPCCRVPNPDQDFDFFPDPDCLDPPDPDDDDDDDDDDDDDDDDDDDDDDDDDDDDDDDDDDDDDDDDDDDDDDDDDPPDDPDDNDDFPDPPDDPVLVVLLVCLNRVGRPPDDDDDDDDPPNCSVVSVVRSVVD

Secondary structure (DSSP, 8-state):
-TTHHHHHHHHHHHHHHHHHHHHHTT-EEEE-PEEETTEEEEE-TTGGGT-S---TT-EEEEEE--BTTB--EEEEEEEEEETTEEEEE--HHHHHH--S--EEEEE---THHHHHHHHHHHHGGGT-HHHHS-S----B--S-------TT-------------------------------------------------------------S-TT--HHHHHHHHHHHHTTTBTSPP-----TTS-HHHHHHHHHH-

Organism: Leptonychotes weddellii (NCBI:txid9713)

Sequence (259 aa):
MSNYKEKFSTLLWLEEIHAEIELKEYNMSGVTLKRNGDLLVLEVPGLAESRPSLYAGDKLILKTQEYNGHVIEYIGYVIEIHEEDVTLKLNPEFEQAYNFEPMDVEFTYNRTTSRRCHFALEHVIHLGVKVLFPEEIILQSPRVTGNWNHAQDTKNDGQSTIKNRKAMKDHTKHAAKERRAGARDTPGPATFAEKSTNLVNEVQIPKVGEKEFFNPLLNENQKLAVRRILSGDCRPLPYILFGPPGTGKTVTIIEAVLQ

pLDDT: mean 75.09, std 26.69, range [22.42, 97.44]